Protein AF-A0A2K3L393-F1 (afdb_monomer)

Foldseek 3Di:
DPDDDVVLLVVLVVCLVVVHEAEDAALAPVSVVSNVVSCVVSVHHYDHPCVVVQVVVCVVVVHDRPSDDPPPVVDDDDPVNVVVVVVVVVCVVPCPPPPPVVVVVDPDDDDDDDLLLAAAEAEDLVLLLVVQVVVCVVVPPDPPDPDCSNPSVVSVVVRVVSVVVCVVSVSHHYHYCHPPDPVRVVVVSQQSSVCVVCVDDDRDDDDDD

Organism: Trifolium pratense (NCBI:txid57577)

Mean predicted aligned error: 9.78 Å

pLDDT: mean 82.86, std 13.85, range [47.12, 97.56]

Structure (mmCIF, N/CA/C/O backbone):
data_AF-A0A2K3L393-F1
#
_entry.id   AF-A0A2K3L393-F1
#
loop_
_atom_site.group_PDB
_atom_site.id
_atom_site.type_symbol
_atom_site.label_atom_id
_atom_site.label_alt_id
_atom_site.label_comp_id
_atom_site.label_asym_id
_atom_site.label_entity_id
_atom_site.label_seq_id
_atom_site.pdbx_PDB_ins_code
_atom_site.Cartn_x
_atom_site.Cartn_y
_atom_site.Cartn_z
_atom_site.occupancy
_atom_site.B_iso_or_equiv
_atom_site.auth_seq_id
_atom_site.auth_comp_id
_atom_site.auth_asym_id
_atom_site.auth_atom_id
_atom_site.pdbx_PDB_model_num
ATOM 1 N N . MET A 1 1 ? -9.443 12.401 15.696 1.00 70.94 1 MET A N 1
ATOM 2 C CA . MET A 1 1 ? -9.015 11.121 16.299 1.00 70.94 1 MET A CA 1
ATOM 3 C C . MET A 1 1 ? -10.180 10.624 17.154 1.00 70.94 1 MET A C 1
ATOM 5 O O . MET A 1 1 ? -11.035 11.449 17.451 1.00 70.94 1 MET A O 1
ATOM 9 N N . ILE A 1 2 ? -10.290 9.326 17.441 1.00 82.00 2 ILE A N 1
ATOM 10 C CA . ILE A 1 2 ? -11.303 8.804 18.377 1.00 82.00 2 ILE A CA 1
ATOM 11 C C . ILE A 1 2 ? -10.529 8.213 19.550 1.00 82.00 2 ILE A C 1
ATOM 13 O O . ILE A 1 2 ? -9.955 7.134 19.425 1.00 82.00 2 ILE A O 1
ATOM 17 N N . ASP A 1 3 ? -10.451 8.969 20.633 1.00 81.81 3 ASP A N 1
ATOM 18 C CA . ASP A 1 3 ? -9.674 8.676 21.837 1.00 81.81 3 ASP A CA 1
ATOM 19 C C . ASP A 1 3 ? -10.509 8.776 23.123 1.00 81.81 3 ASP A C 1
ATOM 21 O O . ASP A 1 3 ? -10.017 8.449 24.201 1.00 81.81 3 ASP A O 1
ATOM 25 N N . ASP A 1 4 ? -11.787 9.137 23.009 1.00 87.44 4 ASP A N 1
ATOM 26 C CA . ASP A 1 4 ? -12.740 9.196 24.111 1.00 87.44 4 ASP A CA 1
ATOM 27 C C . ASP A 1 4 ? -14.083 8.522 23.764 1.00 87.44 4 ASP A C 1
ATOM 29 O O . ASP A 1 4 ? -14.433 8.288 22.600 1.00 87.44 4 ASP A O 1
ATOM 33 N N . GLY A 1 5 ? -14.836 8.175 24.811 1.00 90.25 5 GLY A N 1
ATOM 34 C CA . GLY A 1 5 ? -16.102 7.453 24.691 1.00 90.25 5 GLY A CA 1
ATOM 35 C C . GLY A 1 5 ? -17.259 8.298 24.156 1.00 90.25 5 GLY A C 1
ATOM 36 O O . GLY A 1 5 ? -18.124 7.760 23.463 1.00 90.25 5 GLY A O 1
ATOM 37 N N . ASP A 1 6 ? -17.279 9.605 24.418 1.00 92.56 6 ASP A N 1
ATOM 38 C CA . ASP A 1 6 ? -18.373 10.476 23.982 1.00 92.56 6 ASP A CA 1
ATOM 39 C C . ASP A 1 6 ? -18.350 10.617 22.461 1.00 92.56 6 ASP A C 1
ATOM 41 O O . ASP A 1 6 ? -19.363 10.386 21.788 1.00 92.56 6 ASP A O 1
ATOM 45 N N . ARG A 1 7 ? -17.165 10.877 21.898 1.00 93.75 7 ARG A N 1
ATOM 46 C CA . ARG A 1 7 ? -16.982 10.978 20.451 1.00 93.75 7 ARG A CA 1
ATOM 47 C C . ARG A 1 7 ? -17.263 9.661 19.735 1.00 93.75 7 ARG A C 1
ATOM 49 O O . ARG A 1 7 ? -17.863 9.664 18.657 1.00 93.75 7 ARG A O 1
ATOM 56 N N . LEU A 1 8 ? -16.867 8.535 20.330 1.00 95.00 8 LEU A N 1
ATOM 57 C CA . LEU A 1 8 ? -17.209 7.206 19.824 1.00 95.00 8 LEU A CA 1
ATOM 58 C C . LEU A 1 8 ? -18.732 7.035 19.731 1.00 95.00 8 LEU A C 1
ATOM 60 O O . LEU A 1 8 ? -19.249 6.641 18.685 1.00 95.00 8 LEU A O 1
ATOM 64 N N . MET A 1 9 ? -19.462 7.383 20.791 1.00 95.06 9 MET A N 1
ATOM 65 C CA . MET A 1 9 ? -20.918 7.261 20.811 1.00 95.06 9 MET A CA 1
ATOM 66 C C . MET A 1 9 ? -21.602 8.186 19.801 1.00 95.06 9 MET A C 1
ATOM 68 O O . MET A 1 9 ? -22.581 7.773 19.183 1.00 95.06 9 MET A O 1
ATOM 72 N N . GLU A 1 10 ? -21.108 9.408 19.587 1.00 95.44 10 GLU A N 1
ATOM 73 C CA . GLU A 1 10 ? -21.614 10.295 18.529 1.00 95.44 10 GLU A CA 1
ATOM 74 C C . GLU A 1 10 ? -21.509 9.659 17.140 1.00 95.44 10 GLU A C 1
ATOM 76 O O . GLU A 1 10 ? -22.467 9.695 16.365 1.00 95.44 10 GLU A O 1
ATOM 81 N N . ILE A 1 11 ? -20.369 9.032 16.841 1.00 95.94 11 ILE A N 1
ATOM 82 C CA . ILE A 1 11 ? -20.126 8.378 15.552 1.00 95.94 11 ILE A CA 1
ATOM 83 C C . ILE A 1 11 ? -21.038 7.163 15.382 1.00 95.94 11 ILE A C 1
ATOM 85 O O . ILE A 1 11 ? -21.629 6.994 14.317 1.00 95.94 11 ILE A O 1
ATOM 89 N N . ILE A 1 12 ? -21.226 6.357 16.430 1.00 96.31 12 ILE A N 1
ATOM 90 C CA . ILE A 1 12 ? -22.147 5.213 16.382 1.00 96.31 12 ILE A CA 1
ATOM 91 C C . ILE A 1 12 ? -23.590 5.701 16.185 1.00 96.31 12 ILE A C 1
ATOM 93 O O . ILE A 1 12 ? -24.314 5.142 15.364 1.00 96.31 12 ILE A O 1
ATOM 97 N N . LYS A 1 13 ? -24.012 6.784 16.860 1.00 96.00 13 LYS A N 1
ATOM 98 C CA . LYS A 1 13 ? -25.345 7.389 16.649 1.00 96.00 13 LYS A CA 1
ATOM 99 C C . LYS A 1 13 ? -25.525 7.825 15.200 1.00 96.00 13 LYS A C 1
ATOM 101 O O . LYS A 1 13 ? -26.609 7.666 14.646 1.00 96.00 13 LYS A O 1
ATOM 106 N N . GLN A 1 14 ? -24.484 8.397 14.604 1.00 96.56 14 GLN A N 1
ATOM 107 C CA . GLN A 1 14 ? -24.522 8.816 13.212 1.00 96.56 14 GLN A CA 1
ATOM 108 C C . GLN A 1 14 ? -24.602 7.608 12.269 1.00 96.56 14 GLN A C 1
ATOM 110 O O . GLN A 1 14 ? -25.450 7.593 11.385 1.00 96.56 14 GLN A O 1
ATOM 115 N N . ALA A 1 15 ? -23.832 6.548 12.529 1.00 97.00 15 ALA A N 1
ATOM 116 C CA . ALA A 1 15 ? -23.895 5.308 11.758 1.00 97.00 15 ALA A CA 1
ATOM 117 C C . ALA A 1 15 ? -25.289 4.657 11.791 1.00 97.00 15 ALA A C 1
ATOM 119 O O . ALA A 1 15 ? -25.746 4.161 10.765 1.00 97.00 15 ALA A O 1
ATOM 120 N N . VAL A 1 16 ? -26.001 4.718 12.927 1.00 97.19 16 VAL A N 1
ATOM 121 C CA . VAL A 1 16 ? -27.408 4.279 13.015 1.00 97.19 16 VAL A CA 1
ATOM 122 C C . VAL A 1 16 ? -28.297 5.086 12.071 1.00 97.19 16 VAL A C 1
ATOM 124 O O . VAL A 1 16 ? -29.076 4.504 11.322 1.00 97.19 16 VAL A O 1
ATOM 127 N N . LYS A 1 17 ? -28.191 6.421 12.107 1.00 97.38 17 LYS A N 1
ATOM 128 C CA . LYS A 1 17 ? -29.010 7.307 11.263 1.00 97.38 17 LYS A CA 1
ATOM 129 C C . LYS A 1 17 ? -28.775 7.054 9.779 1.00 97.38 17 LYS A C 1
ATOM 131 O O . LYS A 1 17 ? -29.726 7.078 9.005 1.00 97.38 17 LYS A O 1
ATOM 136 N N . ASP A 1 18 ? -27.525 6.797 9.415 1.00 97.44 18 ASP A N 1
ATOM 137 C CA . ASP A 1 18 ? -27.115 6.623 8.025 1.00 97.44 18 ASP A CA 1
ATOM 138 C C . ASP A 1 18 ? -27.273 5.172 7.538 1.00 97.44 18 ASP A C 1
ATOM 140 O O . ASP A 1 18 ? -27.096 4.902 6.352 1.00 97.44 18 ASP A O 1
ATOM 144 N N . GLY A 1 19 ? -27.593 4.225 8.431 1.00 96.25 19 GLY A N 1
ATOM 145 C CA . GLY A 1 19 ? -27.618 2.795 8.109 1.00 96.25 19 GLY A CA 1
ATOM 146 C C . GLY A 1 19 ? -26.244 2.263 7.684 1.00 96.25 19 GLY A C 1
ATOM 147 O O . GLY A 1 19 ? -26.152 1.402 6.809 1.00 96.25 19 GLY A O 1
ATOM 148 N N . ALA A 1 20 ? -25.171 2.810 8.258 1.00 97.19 20 ALA A N 1
ATOM 149 C CA . ALA A 1 20 ? -23.799 2.556 7.837 1.00 97.19 20 ALA A CA 1
ATOM 150 C C . ALA A 1 20 ? -23.149 1.373 8.576 1.00 97.19 20 ALA A C 1
ATOM 152 O O . ALA A 1 20 ? -23.434 1.098 9.741 1.00 97.19 20 ALA A O 1
ATOM 153 N N . LEU A 1 21 ? -22.204 0.714 7.899 1.00 97.38 21 LEU A N 1
ATOM 154 C CA . LEU A 1 21 ? -21.284 -0.260 8.493 1.00 97.38 21 LEU A CA 1
ATOM 155 C C . LEU A 1 21 ? -20.168 0.466 9.256 1.00 97.38 21 LEU A C 1
ATOM 157 O O . LEU A 1 21 ? -19.472 1.305 8.682 1.00 97.38 21 LEU A O 1
ATOM 161 N N . LEU A 1 22 ? -19.934 0.087 10.514 1.00 96.94 22 LEU A N 1
ATOM 162 C CA . LEU A 1 22 ? -18.805 0.588 11.297 1.0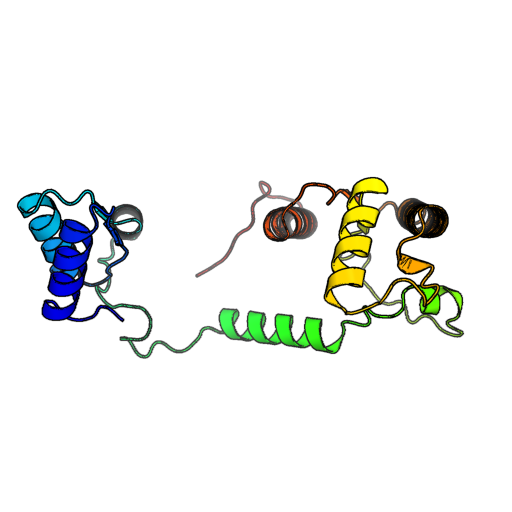0 96.94 22 LEU A CA 1
ATOM 163 C C . LEU A 1 22 ? -17.584 -0.338 11.174 1.00 96.94 22 LEU A C 1
ATOM 165 O O . LEU A 1 22 ? -17.500 -1.377 11.829 1.00 96.94 22 LEU A O 1
ATOM 169 N N . VAL A 1 23 ? -16.598 0.063 10.373 1.00 97.31 23 VAL A N 1
ATOM 170 C CA . VAL A 1 23 ? -15.276 -0.585 10.310 1.00 97.31 23 VAL A CA 1
ATOM 171 C C . VAL A 1 23 ? -14.298 0.223 11.156 1.00 97.31 23 VAL A C 1
ATOM 173 O O . VAL A 1 23 ? -14.113 1.412 10.902 1.00 97.31 23 VAL A O 1
ATOM 176 N N . TYR A 1 24 ? -13.675 -0.393 12.162 1.00 95.19 24 TYR A N 1
ATOM 177 C CA . TYR A 1 24 ? -12.823 0.338 13.103 1.00 95.19 24 TYR A CA 1
ATOM 178 C C . TYR A 1 24 ? -11.558 -0.419 13.515 1.00 95.19 24 TYR A C 1
ATOM 180 O O . TYR A 1 24 ? -11.424 -1.630 13.336 1.00 95.19 24 TYR A O 1
ATOM 188 N N . THR A 1 25 ? -10.623 0.341 14.088 1.00 94.25 25 THR A N 1
ATOM 189 C CA . THR A 1 25 ? -9.418 -0.150 14.762 1.00 94.25 25 THR A CA 1
ATOM 190 C C . THR A 1 25 ? -9.212 0.686 16.022 1.00 94.25 25 THR A C 1
ATOM 192 O O . THR A 1 25 ? -8.962 1.888 15.921 1.00 94.25 25 THR A O 1
ATOM 195 N N . LEU A 1 26 ? -9.328 0.075 17.198 1.00 93.56 26 LEU A N 1
ATOM 196 C CA . LEU A 1 26 ? -9.148 0.743 18.488 1.00 93.56 26 LEU A CA 1
ATOM 197 C C . LEU A 1 26 ? -8.123 -0.044 19.302 1.00 93.56 26 LEU A C 1
ATOM 199 O O . LEU A 1 26 ? -8.288 -1.246 19.495 1.00 93.56 26 LEU A O 1
ATOM 203 N N . ALA A 1 27 ? -7.049 0.629 19.723 1.00 91.50 27 ALA A N 1
ATOM 204 C CA . ALA A 1 27 ? -5.991 0.009 20.519 1.00 91.50 27 ALA A CA 1
ATOM 205 C C . ALA A 1 27 ? -6.428 -0.189 21.976 1.00 91.50 27 ALA A C 1
ATOM 207 O O . ALA A 1 27 ? -6.143 -1.229 22.563 1.00 91.50 27 ALA A O 1
ATOM 208 N N . ASP A 1 28 ? -7.144 0.790 22.533 1.00 92.00 28 ASP A N 1
ATOM 209 C CA . ASP A 1 28 ? -7.683 0.718 23.886 1.00 92.00 28 ASP A CA 1
ATOM 210 C C . ASP A 1 28 ? -8.801 -0.334 23.957 1.00 92.00 28 ASP A C 1
ATOM 212 O O . ASP A 1 28 ? -9.794 -0.285 23.219 1.00 92.00 28 ASP A O 1
ATOM 216 N N . SER A 1 29 ? -8.629 -1.307 24.851 1.00 91.12 29 SER A N 1
ATOM 217 C CA . SER A 1 29 ? -9.542 -2.443 24.987 1.00 91.12 29 SER A CA 1
ATOM 218 C C . SER A 1 29 ? -10.910 -2.040 25.543 1.00 91.12 29 SER A C 1
ATOM 220 O O . SER A 1 29 ? -11.922 -2.642 25.173 1.00 91.12 29 SER A O 1
ATOM 222 N N . SER A 1 30 ? -10.973 -0.997 26.376 1.00 92.44 30 SER A N 1
ATOM 223 C CA . SER A 1 30 ? -12.218 -0.470 26.938 1.00 92.44 30 SER A CA 1
ATOM 224 C C . SER A 1 30 ? -13.059 0.219 25.864 1.00 92.44 30 SER A C 1
ATOM 226 O O . SER A 1 30 ? -14.248 -0.084 25.715 1.00 92.44 30 SER A O 1
ATOM 228 N N . LEU A 1 31 ? -12.445 1.079 25.045 1.00 93.75 31 LEU A N 1
ATOM 229 C CA . LEU A 1 31 ? -13.097 1.720 23.901 1.00 93.75 31 LEU A CA 1
ATOM 230 C C . LEU A 1 31 ? -13.546 0.687 22.867 1.00 93.75 31 LEU A C 1
ATOM 232 O O . LEU A 1 31 ? -14.678 0.756 22.392 1.00 93.75 31 LEU A O 1
ATOM 236 N N . SER A 1 32 ? -12.702 -0.302 22.560 1.00 94.38 32 SER A N 1
ATOM 237 C CA . SER A 1 32 ? -13.051 -1.391 21.640 1.00 94.38 32 SER A CA 1
ATOM 238 C C . SER A 1 32 ? -14.273 -2.185 22.125 1.00 94.38 32 SER A C 1
ATOM 240 O O . SER A 1 32 ? -15.229 -2.373 21.369 1.00 94.38 32 SER A O 1
ATOM 242 N N . SER A 1 33 ? -14.300 -2.567 23.410 1.00 94.12 33 SER A N 1
ATOM 243 C CA . SER A 1 33 ? -15.441 -3.266 24.020 1.00 94.12 33 SER A CA 1
ATOM 244 C C . SER A 1 33 ? -16.703 -2.399 24.059 1.00 94.12 33 SER A C 1
ATOM 246 O O . SER A 1 33 ? -17.815 -2.894 23.868 1.00 94.12 33 SER A O 1
ATOM 248 N N . THR A 1 34 ? -16.546 -1.095 24.287 1.00 95.19 34 THR A N 1
ATOM 249 C CA . THR A 1 34 ? -17.654 -0.133 24.268 1.00 95.19 34 THR A CA 1
ATOM 250 C C . THR A 1 34 ? -18.256 -0.024 22.871 1.00 95.19 34 THR A C 1
ATOM 252 O O . THR A 1 34 ? -19.476 -0.114 22.734 1.00 95.19 34 THR A O 1
ATOM 255 N N . ALA A 1 35 ? -17.418 0.091 21.836 1.00 96.12 35 ALA A N 1
ATOM 256 C CA . ALA A 1 35 ? -17.852 0.146 20.443 1.00 96.12 35 ALA A CA 1
ATOM 257 C C . ALA A 1 35 ? -18.658 -1.100 20.060 1.00 96.12 35 ALA A C 1
ATOM 259 O O . ALA A 1 35 ? -19.767 -0.979 19.540 1.00 96.12 35 ALA A O 1
ATOM 260 N N . GLU A 1 36 ? -18.141 -2.287 20.384 1.00 95.69 36 GLU A N 1
ATOM 261 C CA . GLU A 1 36 ? -18.794 -3.562 20.083 1.00 95.69 36 GLU A CA 1
ATOM 262 C C . GLU A 1 36 ? -20.167 -3.673 20.764 1.00 95.69 36 GLU A C 1
ATOM 264 O O . GLU A 1 36 ? -21.177 -3.970 20.118 1.00 95.69 36 GLU A O 1
ATOM 269 N N . LYS A 1 37 ? -20.233 -3.374 22.069 1.00 96.44 37 LYS A N 1
ATOM 270 C CA . LYS A 1 37 ? -21.485 -3.425 22.838 1.00 96.44 37 LYS A CA 1
ATOM 271 C C . LYS A 1 37 ? -22.513 -2.426 22.317 1.00 96.44 37 LYS A C 1
ATOM 273 O O . LYS A 1 37 ? -23.679 -2.787 22.163 1.00 96.44 37 LYS A O 1
ATOM 278 N N . ALA A 1 38 ? -22.097 -1.191 22.042 1.00 96.12 38 ALA A N 1
ATOM 279 C CA . ALA A 1 38 ? -22.982 -0.145 21.544 1.00 96.12 38 ALA A CA 1
ATOM 280 C C . ALA A 1 38 ? -23.519 -0.472 20.142 1.00 96.12 38 ALA A C 1
ATOM 282 O O . ALA A 1 38 ? -24.722 -0.360 19.912 1.00 96.12 38 ALA A O 1
ATOM 283 N N . CYS A 1 39 ? -22.663 -0.953 19.234 1.00 97.00 39 CYS A N 1
ATOM 284 C CA . CYS A 1 39 ? -23.087 -1.357 17.893 1.00 97.00 39 CYS A CA 1
ATOM 285 C C . CYS A 1 39 ? -24.087 -2.512 17.946 1.00 97.00 39 CYS A C 1
ATOM 287 O O . CYS A 1 39 ? -25.143 -2.440 17.318 1.00 97.00 39 CYS A O 1
ATOM 289 N N . LYS A 1 40 ? -23.820 -3.529 18.777 1.00 96.31 40 LYS A N 1
ATOM 290 C CA . LYS A 1 40 ? -24.746 -4.647 18.994 1.00 96.31 40 LYS A CA 1
ATOM 291 C C . LYS A 1 40 ? -26.089 -4.185 19.558 1.00 96.31 40 LYS A C 1
ATOM 293 O O . LYS A 1 40 ? -27.131 -4.653 19.108 1.00 96.31 40 LYS A O 1
ATOM 298 N N . LEU A 1 41 ? -26.072 -3.273 20.531 1.00 96.50 41 LEU A N 1
ATOM 299 C CA . LEU A 1 41 ? -27.284 -2.746 21.159 1.00 96.50 41 LEU A CA 1
ATOM 300 C C . LEU A 1 41 ? -28.151 -1.962 20.167 1.00 96.50 41 LEU A C 1
ATOM 302 O O . LEU A 1 41 ? -29.374 -2.031 20.240 1.00 96.50 41 LEU A O 1
ATOM 306 N N . TRP A 1 42 ? -27.532 -1.205 19.262 1.00 95.94 42 TRP A N 1
ATOM 307 C CA . TRP A 1 42 ? -28.242 -0.328 18.324 1.00 95.94 42 TRP A CA 1
ATOM 308 C C . TRP A 1 42 ? -28.423 -0.924 16.929 1.00 95.94 42 TRP A C 1
ATOM 310 O O . TRP A 1 42 ? -28.879 -0.230 16.023 1.00 95.94 42 TRP A O 1
ATOM 320 N N . GLY A 1 43 ? -28.089 -2.203 16.749 1.00 95.56 43 GLY A N 1
ATOM 321 C CA . GLY A 1 43 ? -28.253 -2.899 15.475 1.00 95.56 43 GLY A CA 1
ATOM 322 C C . GLY A 1 43 ? -27.338 -2.383 14.362 1.00 95.56 43 GLY A C 1
ATOM 323 O O . GLY A 1 43 ? -27.661 -2.545 13.189 1.00 95.56 43 GLY A O 1
ATOM 324 N N . VAL A 1 44 ? -26.206 -1.765 14.711 1.00 97.50 44 VAL A N 1
ATOM 325 C CA . VAL A 1 44 ? -25.189 -1.338 13.743 1.00 97.50 44 VAL A CA 1
ATOM 326 C C . VAL A 1 44 ? -24.305 -2.533 13.419 1.00 97.50 44 VAL A C 1
ATOM 328 O O . VAL A 1 44 ? -23.708 -3.133 14.315 1.00 97.50 44 VAL A O 1
ATOM 331 N N . LEU A 1 45 ? -24.185 -2.873 12.136 1.00 97.19 45 LEU A N 1
ATOM 332 C CA . LEU A 1 45 ? -23.196 -3.853 11.703 1.00 97.19 45 LEU A CA 1
ATOM 333 C C . LEU A 1 45 ? -21.800 -3.261 11.923 1.00 97.19 45 LEU A C 1
ATOM 335 O O . LEU A 1 45 ? -21.522 -2.152 11.464 1.00 97.19 45 LEU A O 1
ATOM 339 N N . SER A 1 46 ? -20.925 -3.981 12.625 1.00 97.00 46 SER A N 1
ATOM 340 C CA . SER A 1 46 ? -19.598 -3.475 12.984 1.00 97.00 46 SER A CA 1
ATOM 341 C C . SER A 1 46 ? -18.515 -4.548 12.941 1.00 97.00 46 SER A C 1
ATOM 343 O O . SER A 1 46 ? -18.791 -5.706 13.247 1.00 97.00 46 SER A O 1
ATOM 345 N N . THR A 1 47 ? -17.276 -4.156 12.629 1.00 96.69 47 THR A N 1
ATOM 346 C CA . THR A 1 47 ? -16.107 -5.050 12.659 1.00 96.69 47 THR A CA 1
ATOM 347 C C . THR A 1 47 ? -14.840 -4.337 13.141 1.00 96.69 47 THR A C 1
ATOM 349 O O . THR A 1 47 ? -14.493 -3.262 12.642 1.00 96.69 47 THR A O 1
ATOM 352 N N . ASN A 1 48 ? -14.120 -4.964 14.080 1.00 95.06 48 ASN A N 1
ATOM 353 C CA . ASN A 1 48 ? -12.770 -4.563 14.478 1.00 95.06 48 ASN A CA 1
ATOM 354 C C . ASN A 1 48 ? -11.743 -5.295 13.605 1.00 95.06 48 ASN A C 1
ATOM 356 O O . ASN A 1 48 ? -11.532 -6.494 13.765 1.00 95.06 48 ASN A O 1
ATOM 360 N N . VAL A 1 49 ? -11.097 -4.579 12.684 1.00 96.38 49 VAL A N 1
ATOM 361 C CA . VAL A 1 49 ? -10.244 -5.202 11.655 1.00 96.38 49 VAL A CA 1
ATOM 362 C C . VAL A 1 49 ? -8.935 -5.741 12.229 1.00 96.38 49 VAL A C 1
ATOM 364 O O . VAL A 1 49 ? -8.451 -6.779 11.787 1.00 96.38 49 VAL A O 1
ATOM 367 N N . LEU A 1 50 ? -8.347 -5.043 13.204 1.00 94.69 50 LEU A N 1
ATOM 368 C CA . LEU A 1 50 ? -7.030 -5.401 13.742 1.00 94.69 50 LEU A CA 1
ATOM 369 C C . LEU A 1 50 ? -7.093 -6.192 15.050 1.00 94.69 50 LEU A C 1
ATOM 371 O O . LEU A 1 50 ? -6.075 -6.765 15.428 1.00 94.69 50 LEU A O 1
ATOM 375 N N . GLY A 1 51 ? -8.247 -6.242 15.726 1.00 92.81 51 GLY A N 1
ATOM 376 C CA . GLY A 1 51 ? -8.415 -6.943 17.006 1.00 92.81 51 GLY A CA 1
ATOM 377 C C . GLY A 1 51 ? -7.934 -8.399 16.969 1.00 92.81 51 GLY A C 1
ATOM 378 O O . GLY A 1 51 ? -6.975 -8.708 17.674 1.00 92.81 51 GLY A O 1
ATOM 379 N N . PRO A 1 52 ? -8.492 -9.254 16.088 1.00 94.12 52 PRO A N 1
ATOM 380 C CA . PRO A 1 52 ? -8.103 -10.664 16.008 1.00 94.12 52 PRO A CA 1
ATOM 381 C C . PRO A 1 52 ? -6.606 -10.863 15.723 1.00 94.12 52 PRO A C 1
ATOM 383 O O . PRO A 1 52 ? -5.931 -11.613 16.415 1.00 94.12 52 PRO A O 1
ATOM 386 N N . ILE A 1 53 ? -6.049 -10.106 14.769 1.00 95.69 53 ILE A N 1
ATOM 387 C CA . ILE A 1 53 ? -4.618 -10.179 14.422 1.00 95.69 53 ILE A CA 1
ATOM 388 C C . ILE A 1 53 ? -3.740 -9.753 15.609 1.00 95.69 53 ILE A C 1
ATOM 390 O O . ILE A 1 53 ? -2.676 -10.324 15.842 1.00 95.69 53 ILE A O 1
ATOM 394 N N . THR A 1 54 ? -4.171 -8.742 16.366 1.00 94.25 54 THR A N 1
ATOM 395 C CA . THR A 1 54 ? -3.444 -8.270 17.552 1.00 94.25 54 THR A CA 1
ATOM 396 C C . THR A 1 54 ? -3.435 -9.330 18.653 1.00 94.25 54 THR A C 1
ATOM 398 O O . THR A 1 54 ? -2.399 -9.534 19.284 1.00 94.25 54 THR A O 1
ATOM 401 N N . GLU A 1 55 ? -4.554 -10.024 18.866 1.00 93.56 55 GLU A N 1
ATOM 402 C CA . GLU A 1 55 ? -4.671 -11.122 19.833 1.00 93.56 55 GLU A CA 1
ATOM 403 C C . GLU A 1 55 ? -3.820 -12.334 19.433 1.00 93.56 55 GLU A C 1
ATOM 405 O O . GLU A 1 55 ? -3.086 -12.864 20.269 1.00 93.56 55 GLU A O 1
ATOM 410 N N . ASP A 1 56 ? -3.831 -12.712 18.152 1.00 96.94 56 ASP A N 1
ATOM 411 C CA . ASP A 1 56 ? -3.010 -13.807 17.627 1.00 96.94 56 ASP A CA 1
ATOM 412 C C . ASP A 1 56 ? -1.508 -13.526 17.807 1.00 96.94 56 ASP A C 1
ATOM 414 O O . ASP A 1 56 ? -0.754 -14.390 18.263 1.00 96.94 56 ASP A O 1
ATOM 418 N N . ILE A 1 57 ? -1.058 -12.296 17.516 1.00 96.44 57 ILE A N 1
ATOM 419 C CA . ILE A 1 57 ? 0.335 -11.873 17.739 1.00 96.44 57 ILE A CA 1
ATOM 420 C C . ILE A 1 57 ? 0.678 -11.888 19.234 1.00 96.44 57 ILE A C 1
ATOM 422 O O . ILE A 1 57 ? 1.739 -12.388 19.611 1.00 96.44 57 ILE A O 1
ATOM 426 N N . ALA A 1 58 ? -0.201 -11.361 20.090 1.00 95.81 58 ALA A N 1
ATOM 427 C CA . ALA A 1 58 ? 0.005 -11.338 21.537 1.00 95.81 58 ALA A CA 1
ATOM 428 C C . ALA A 1 58 ? 0.138 -12.752 22.118 1.00 95.81 58 ALA A C 1
ATOM 430 O O . ALA A 1 58 ? 1.043 -13.018 22.912 1.00 95.81 58 ALA A O 1
ATOM 431 N N . SER A 1 59 ? -0.721 -13.672 21.672 1.00 96.81 59 SER A N 1
ATOM 432 C CA . SER A 1 59 ? -0.669 -15.084 22.048 1.00 96.81 59 SER A CA 1
ATOM 433 C C . SER A 1 59 ? 0.631 -15.742 21.586 1.00 96.81 59 SER A C 1
ATOM 435 O O . SER A 1 59 ? 1.295 -16.407 22.380 1.00 96.81 59 SER A O 1
ATOM 437 N N . HIS A 1 60 ? 1.043 -15.500 20.338 1.00 97.56 60 HIS A N 1
ATOM 438 C CA . HIS A 1 60 ? 2.275 -16.058 19.783 1.00 97.56 60 HIS A CA 1
ATOM 439 C C . HIS A 1 60 ? 3.538 -15.560 20.502 1.00 97.56 60 HIS A C 1
ATOM 441 O O . HIS A 1 60 ? 4.467 -16.334 20.725 1.00 97.56 60 HIS A O 1
ATOM 447 N N . LEU A 1 61 ? 3.581 -14.276 20.870 1.00 97.06 61 LEU A N 1
ATOM 448 C CA . LEU A 1 61 ? 4.726 -13.665 21.552 1.00 97.06 61 LEU A CA 1
ATOM 449 C C . LEU A 1 61 ? 4.702 -13.855 23.077 1.00 97.06 61 LEU A C 1
ATOM 451 O O . LEU A 1 61 ? 5.720 -13.628 23.727 1.00 97.06 61 LEU A O 1
ATOM 455 N N . GLY A 1 62 ? 3.561 -14.242 23.655 1.00 96.50 62 GLY A N 1
ATOM 456 C CA . GLY A 1 62 ? 3.378 -14.347 25.104 1.00 96.50 62 GLY A CA 1
ATOM 457 C C . GLY A 1 62 ? 3.370 -12.994 25.825 1.00 96.50 62 GLY A C 1
ATOM 458 O O . GLY A 1 62 ? 3.725 -12.926 27.001 1.00 96.50 62 GLY A O 1
ATOM 459 N N . VAL A 1 63 ? 3.002 -11.910 25.132 1.00 95.69 63 VAL A N 1
ATOM 460 C CA . VAL A 1 63 ? 3.011 -10.537 25.665 1.00 95.69 63 VAL A CA 1
ATOM 461 C C . VAL A 1 63 ? 1.676 -9.858 25.381 1.00 95.69 63 VAL A C 1
ATOM 463 O O . VAL A 1 63 ? 1.187 -9.889 24.255 1.00 95.69 63 VAL A O 1
ATOM 466 N N . SER A 1 64 ? 1.098 -9.208 26.394 1.00 93.94 64 SER A N 1
ATOM 467 C CA . SER A 1 64 ? -0.162 -8.471 26.253 1.00 93.94 64 SER A CA 1
ATOM 468 C C . SER A 1 64 ? -0.012 -7.220 25.372 1.00 93.94 64 SER A C 1
ATOM 470 O O . SER A 1 64 ? 1.004 -6.524 25.475 1.00 93.94 64 SER A O 1
ATOM 472 N N . PRO A 1 65 ? -1.027 -6.866 24.558 1.00 93.25 65 PRO A N 1
ATOM 473 C CA . PRO A 1 65 ? -1.041 -5.605 23.823 1.00 93.25 65 PRO A CA 1
ATOM 474 C C . PRO A 1 65 ? -0.948 -4.404 24.769 1.00 93.25 65 PRO A C 1
ATOM 476 O O . PRO A 1 65 ? -1.524 -4.413 25.856 1.00 93.25 65 PRO A O 1
ATOM 479 N N . SER A 1 66 ? -0.271 -3.340 24.337 1.00 90.75 66 SER A N 1
ATOM 480 C CA . SER A 1 66 ? -0.076 -2.139 25.161 1.00 90.75 66 SER A CA 1
ATOM 481 C C . SER A 1 66 ? -1.365 -1.364 25.444 1.00 90.75 66 SER A C 1
ATOM 483 O O . SER A 1 66 ? -1.395 -0.564 26.373 1.00 90.75 66 SER A O 1
ATOM 485 N N . GLY A 1 67 ? -2.402 -1.541 24.621 1.00 90.38 67 GLY A N 1
ATOM 486 C CA . GLY A 1 67 ? -3.637 -0.757 24.691 1.00 90.38 67 GLY A CA 1
ATOM 487 C C . GLY A 1 67 ? -3.496 0.687 24.192 1.00 90.38 67 GLY A C 1
ATOM 488 O O . GLY A 1 67 ? -4.464 1.439 24.200 1.00 90.38 67 GLY A O 1
ATOM 489 N N . LEU A 1 68 ? -2.303 1.095 23.749 1.00 87.94 68 LEU A N 1
ATOM 490 C CA . LEU A 1 68 ? -2.008 2.485 23.404 1.00 87.94 68 LEU A CA 1
ATOM 491 C C . LEU A 1 68 ? -2.091 2.716 21.889 1.00 87.94 68 LEU A C 1
ATOM 493 O O . LEU A 1 68 ? -1.492 1.956 21.120 1.00 87.94 68 LEU A O 1
ATOM 497 N N . PRO A 1 69 ? -2.778 3.778 21.427 1.00 83.44 69 PRO A N 1
ATOM 498 C CA . PRO A 1 69 ? -2.772 4.136 20.019 1.00 83.44 69 PRO A CA 1
ATOM 499 C C . PRO A 1 69 ? -1.395 4.658 19.591 1.00 83.44 69 PRO A C 1
ATOM 501 O O . PRO A 1 69 ? -0.584 5.133 20.394 1.00 83.44 69 PRO A O 1
ATOM 504 N N . ARG A 1 70 ? -1.131 4.604 18.282 1.00 74.56 70 ARG A N 1
ATOM 505 C CA . ARG A 1 70 ? 0.107 5.134 17.698 1.00 74.56 70 ARG A CA 1
ATOM 506 C C . ARG A 1 70 ? 0.261 6.614 18.067 1.00 74.56 70 ARG A C 1
ATOM 508 O O . ARG A 1 70 ? -0.613 7.415 17.760 1.00 74.56 70 ARG A O 1
ATOM 515 N N . GLY A 1 71 ? 1.392 6.964 18.676 1.00 69.75 71 GLY A N 1
ATOM 516 C CA . GLY A 1 71 ? 1.718 8.338 19.074 1.00 69.75 71 GLY A CA 1
ATOM 517 C C . GLY A 1 71 ? 1.427 8.672 20.539 1.00 69.75 71 GLY A C 1
ATOM 518 O O . GLY A 1 71 ? 2.045 9.596 21.054 1.00 69.75 71 GLY A O 1
ATOM 519 N N . ALA A 1 72 ? 0.599 7.893 21.248 1.00 69.19 72 ALA A N 1
ATOM 520 C CA . ALA A 1 72 ? 0.347 8.117 22.680 1.00 69.19 72 ALA A CA 1
ATOM 521 C C . ALA A 1 72 ? 1.577 7.824 23.556 1.00 69.19 72 ALA A C 1
ATOM 523 O O . ALA A 1 72 ? 1.749 8.401 24.623 1.00 69.19 72 ALA A O 1
ATOM 524 N N . SER A 1 73 ? 2.448 6.928 23.096 1.00 62.03 73 SER A N 1
ATOM 525 C CA . SER A 1 73 ? 3.572 6.413 23.881 1.00 62.03 73 SER A CA 1
ATOM 526 C C . SER A 1 73 ? 4.860 7.236 23.758 1.00 62.03 73 SER A C 1
ATOM 528 O O . SER A 1 73 ? 5.868 6.847 24.338 1.00 62.03 73 SER A O 1
ATOM 530 N N . GLY A 1 74 ? 4.883 8.304 22.946 1.00 66.50 74 GLY A N 1
ATOM 531 C CA . GLY A 1 74 ? 6.109 9.075 22.683 1.00 66.50 74 GLY A CA 1
ATOM 532 C C . GLY A 1 74 ? 7.262 8.246 22.095 1.00 66.50 74 GLY A C 1
ATOM 533 O O . GLY A 1 74 ? 8.413 8.670 22.157 1.00 66.50 74 GLY A O 1
ATOM 534 N N . VAL A 1 75 ? 6.967 7.055 21.555 1.00 69.38 75 VAL A N 1
ATOM 535 C CA . VAL A 1 75 ? 7.972 6.142 20.999 1.00 69.38 75 VAL A CA 1
ATOM 536 C C . VAL A 1 75 ? 8.687 6.858 19.852 1.00 69.38 75 VAL A C 1
ATOM 538 O O . VAL A 1 75 ? 8.010 7.286 18.909 1.00 69.38 75 VAL A O 1
ATOM 541 N N . PRO A 1 76 ? 10.025 6.998 19.915 1.00 76.38 76 PRO A N 1
ATOM 542 C CA . PRO A 1 76 ? 10.792 7.614 18.847 1.00 76.38 76 PRO A CA 1
ATOM 543 C C . PRO A 1 76 ? 10.536 6.916 17.513 1.00 76.38 76 PRO A C 1
ATOM 545 O O . PRO A 1 76 ? 10.338 5.700 17.449 1.00 76.38 76 PRO A O 1
ATOM 548 N N . LEU A 1 77 ? 10.561 7.692 16.432 1.00 85.00 77 LEU A N 1
ATOM 549 C CA . LEU A 1 77 ? 10.552 7.127 15.088 1.00 85.00 77 LEU A CA 1
ATOM 550 C C . LEU A 1 77 ? 11.774 6.216 14.924 1.00 85.00 77 LEU A C 1
ATOM 552 O O . LEU A 1 77 ? 12.870 6.554 15.367 1.00 85.00 77 LEU A O 1
ATOM 556 N N . SER A 1 78 ? 11.574 5.050 14.316 1.00 86.69 78 SER A N 1
ATOM 557 C CA . SER A 1 78 ? 12.647 4.074 14.139 1.00 86.69 78 SER A CA 1
ATOM 558 C C . SER A 1 78 ? 13.622 4.495 13.040 1.00 86.69 78 SER A C 1
ATOM 560 O O . SER A 1 78 ? 13.252 5.197 12.099 1.00 86.69 78 SER A O 1
ATOM 562 N N . ASP A 1 79 ? 14.843 3.967 13.080 1.00 87.94 79 ASP A N 1
ATOM 563 C CA . ASP A 1 79 ? 15.812 4.130 11.988 1.00 87.94 79 ASP A CA 1
ATOM 564 C C . ASP A 1 79 ? 15.245 3.669 10.636 1.00 87.94 79 ASP A C 1
ATOM 566 O O . ASP A 1 79 ? 15.541 4.250 9.596 1.00 87.94 79 ASP A O 1
ATOM 570 N N . ASP A 1 80 ? 14.392 2.637 10.629 1.00 83.75 80 ASP A N 1
ATOM 571 C CA . ASP A 1 80 ? 13.714 2.173 9.412 1.00 83.75 80 ASP A CA 1
ATOM 572 C C . ASP A 1 80 ? 12.763 3.230 8.838 1.00 83.75 80 ASP A C 1
ATOM 574 O O . ASP A 1 80 ? 12.659 3.352 7.620 1.00 83.75 80 ASP A O 1
ATOM 578 N N . TYR A 1 81 ? 12.096 4.017 9.689 1.00 85.62 81 TYR A N 1
ATOM 579 C CA . TYR A 1 81 ? 11.307 5.155 9.231 1.00 85.62 81 TYR A CA 1
ATOM 580 C C . TYR A 1 81 ? 12.204 6.194 8.553 1.00 85.62 81 TYR A C 1
ATOM 582 O O . TYR A 1 81 ? 11.924 6.586 7.422 1.00 85.62 81 TYR A O 1
ATOM 590 N N . PHE A 1 82 ? 13.312 6.585 9.190 1.00 88.50 82 PHE A N 1
ATOM 591 C CA . PHE A 1 82 ? 14.232 7.572 8.619 1.00 88.50 82 PHE A CA 1
ATOM 592 C C . PHE A 1 82 ? 14.857 7.100 7.304 1.00 88.50 82 PHE A C 1
ATOM 594 O O . PHE A 1 82 ? 14.855 7.854 6.335 1.00 88.50 82 PHE A O 1
ATOM 601 N N . ARG A 1 83 ? 15.247 5.824 7.199 1.00 81.75 83 ARG A N 1
ATOM 602 C CA . ARG A 1 83 ? 15.716 5.234 5.932 1.00 81.75 83 ARG A CA 1
ATOM 603 C C . ARG A 1 83 ? 14.684 5.336 4.807 1.00 81.75 83 ARG A C 1
ATOM 605 O O . ARG A 1 83 ? 15.058 5.522 3.653 1.00 81.75 83 ARG A O 1
ATOM 612 N N . ARG A 1 84 ? 13.385 5.213 5.109 1.00 86.19 84 ARG A N 1
ATOM 613 C CA . ARG A 1 84 ? 12.322 5.401 4.102 1.00 86.19 84 ARG A CA 1
ATOM 614 C C . ARG A 1 84 ? 12.236 6.855 3.652 1.00 86.19 84 ARG A C 1
ATOM 616 O O . ARG A 1 84 ? 12.061 7.091 2.463 1.00 86.19 84 ARG A O 1
ATOM 623 N N . ILE A 1 85 ? 12.368 7.806 4.576 1.00 84.50 85 ILE A N 1
ATOM 624 C CA . ILE A 1 85 ? 12.383 9.238 4.246 1.00 84.50 85 ILE A CA 1
ATOM 625 C C . ILE A 1 85 ? 13.579 9.563 3.351 1.00 84.50 85 ILE A C 1
ATOM 627 O O . ILE A 1 85 ? 13.394 10.149 2.289 1.00 84.50 85 ILE A O 1
ATOM 631 N N . GLU A 1 86 ? 14.773 9.096 3.713 1.00 79.69 86 GLU A N 1
ATOM 632 C CA . GLU A 1 86 ? 15.979 9.253 2.896 1.00 79.69 86 GLU A CA 1
ATOM 633 C C . GLU A 1 86 ? 15.803 8.659 1.492 1.00 79.69 86 GLU A C 1
ATOM 635 O O . GLU A 1 86 ? 16.164 9.293 0.503 1.00 79.69 86 GLU A O 1
ATOM 640 N N . ALA A 1 87 ? 15.198 7.471 1.381 1.00 78.06 87 ALA A N 1
ATOM 641 C CA . ALA A 1 87 ? 14.927 6.838 0.092 1.00 78.06 87 ALA A CA 1
ATOM 642 C C . ALA A 1 87 ? 13.928 7.638 -0.768 1.00 78.06 87 ALA A C 1
ATOM 644 O O . ALA A 1 87 ? 14.128 7.776 -1.978 1.00 78.06 87 ALA A O 1
ATOM 645 N N . ILE A 1 88 ? 12.871 8.187 -0.160 1.00 78.38 88 ILE A N 1
ATOM 646 C CA . ILE A 1 88 ? 11.902 9.055 -0.846 1.00 78.38 88 ILE A CA 1
ATOM 647 C C . ILE A 1 88 ? 12.598 10.326 -1.335 1.00 78.38 88 ILE A C 1
ATOM 649 O O . ILE A 1 88 ? 12.482 10.673 -2.509 1.00 78.38 88 ILE A O 1
ATOM 653 N N . GLU A 1 89 ? 13.356 10.996 -0.467 1.00 78.75 89 GLU A N 1
ATOM 654 C CA . GLU A 1 89 ? 14.084 12.209 -0.831 1.00 78.75 89 GLU A CA 1
ATOM 655 C C . GLU A 1 89 ? 15.094 11.965 -1.946 1.00 78.75 89 GLU A C 1
ATOM 657 O O . GLU A 1 89 ? 15.189 12.768 -2.873 1.00 78.75 89 GLU A O 1
ATOM 662 N N . PHE A 1 90 ? 15.843 10.864 -1.864 1.00 74.56 90 PHE A N 1
ATOM 663 C CA . PHE A 1 90 ? 16.777 10.464 -2.906 1.00 74.56 90 PHE A CA 1
ATOM 664 C C . PHE A 1 90 ? 16.055 10.294 -4.246 1.00 74.56 90 PHE A C 1
ATOM 666 O O . PHE A 1 90 ? 16.508 10.833 -5.250 1.00 74.56 90 PHE A O 1
ATOM 673 N N . THR A 1 91 ? 14.906 9.614 -4.251 1.00 75.19 91 THR A N 1
ATOM 674 C CA . THR A 1 91 ? 14.123 9.372 -5.472 1.00 75.19 91 THR A CA 1
ATOM 675 C C . THR A 1 91 ? 13.594 10.677 -6.069 1.00 75.19 91 THR A C 1
ATOM 677 O O . THR A 1 91 ? 13.745 10.898 -7.262 1.00 75.19 91 THR A O 1
ATOM 680 N N . ILE A 1 92 ? 13.043 11.579 -5.249 1.00 77.38 92 ILE A N 1
ATOM 681 C CA . ILE A 1 92 ? 12.519 12.875 -5.716 1.00 77.38 92 ILE A CA 1
ATOM 682 C C . ILE A 1 92 ? 13.639 13.760 -6.280 1.00 77.38 92 ILE A C 1
ATOM 684 O O . ILE A 1 92 ? 13.457 14.406 -7.306 1.00 77.38 92 ILE A O 1
ATOM 688 N N . LYS A 1 93 ? 14.804 13.801 -5.619 1.00 73.31 93 LYS A N 1
ATOM 689 C CA . LYS A 1 93 ? 15.947 14.629 -6.043 1.00 73.31 93 LYS A CA 1
ATOM 690 C C . LYS A 1 93 ? 16.582 14.152 -7.354 1.00 73.31 93 LYS A C 1
ATOM 692 O O . LYS A 1 93 ? 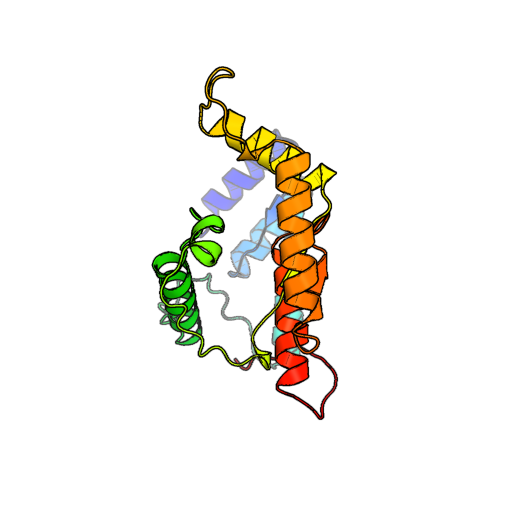17.269 14.942 -7.992 1.00 73.31 93 LYS A O 1
ATOM 697 N N . GLN A 1 94 ? 16.400 12.881 -7.711 1.00 71.38 94 GLN A N 1
ATOM 698 C CA . GLN A 1 94 ? 17.029 12.236 -8.868 1.00 71.38 94 GLN A CA 1
ATOM 699 C C . GLN A 1 94 ? 16.035 11.900 -9.991 1.00 71.38 94 GLN A C 1
ATOM 701 O O . GLN A 1 94 ? 16.433 11.282 -10.974 1.00 71.38 94 GLN A O 1
ATOM 706 N N . ASP A 1 95 ? 14.760 12.282 -9.862 1.00 71.56 95 ASP A N 1
ATOM 707 C CA . ASP A 1 95 ? 13.766 12.094 -10.920 1.00 71.56 95 ASP A CA 1
ATOM 708 C C . ASP A 1 95 ? 14.030 13.084 -12.065 1.00 71.56 95 ASP A C 1
ATOM 710 O O . ASP A 1 95 ? 13.660 14.258 -12.014 1.00 71.56 95 ASP A O 1
ATOM 714 N N . ASP A 1 96 ? 14.703 12.608 -13.111 1.00 64.38 96 ASP A N 1
ATOM 715 C CA . ASP A 1 96 ? 14.973 13.339 -14.350 1.00 64.38 96 ASP A CA 1
ATOM 716 C C . ASP A 1 96 ? 13.830 13.201 -15.375 1.00 64.38 96 ASP A C 1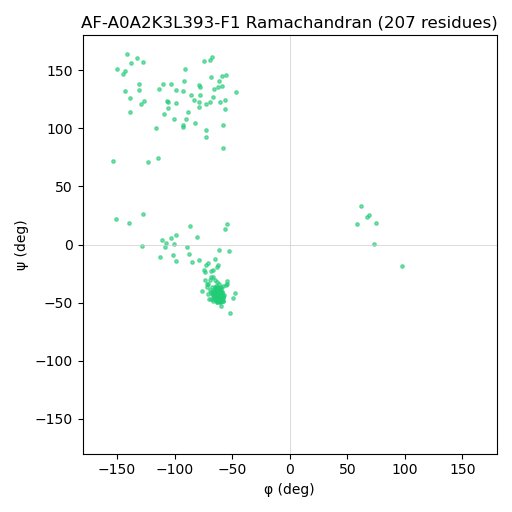
ATOM 718 O O . ASP A 1 96 ? 14.011 13.527 -16.555 1.00 64.38 96 ASP A O 1
ATOM 722 N N . GLY A 1 97 ? 12.651 12.748 -14.914 1.00 59.34 97 GLY A N 1
ATOM 723 C CA . GLY A 1 97 ? 11.496 12.230 -15.658 1.00 59.34 97 GLY A CA 1
ATOM 724 C C . GLY A 1 97 ? 10.861 13.115 -16.740 1.00 59.34 97 GLY A C 1
ATOM 725 O O . GLY A 1 97 ? 9.775 12.808 -17.232 1.00 59.34 97 GLY A O 1
ATOM 726 N N . ALA A 1 98 ? 11.514 14.193 -17.164 1.00 50.88 98 ALA A N 1
ATOM 727 C CA . ALA A 1 98 ? 11.065 15.080 -18.224 1.00 50.88 98 ALA A CA 1
ATOM 728 C C . ALA A 1 98 ? 11.758 14.873 -19.585 1.00 50.88 98 ALA A C 1
ATOM 730 O O . ALA A 1 98 ? 11.319 15.500 -20.553 1.00 50.88 98 ALA A O 1
ATOM 731 N N . SER A 1 99 ? 12.827 14.070 -19.739 1.00 55.59 99 SER A N 1
ATOM 732 C CA . SER A 1 99 ? 13.499 13.976 -21.058 1.00 55.59 99 SER A CA 1
ATOM 733 C C . SER A 1 99 ? 14.259 12.673 -21.382 1.00 55.59 99 SER A C 1
ATOM 735 O O . SER A 1 99 ? 15.477 12.707 -21.568 1.00 55.59 99 SER A O 1
ATOM 737 N N . PRO A 1 100 ? 13.558 11.550 -21.634 1.00 57.75 100 PRO A N 1
ATOM 738 C CA . PRO A 1 100 ? 14.159 10.329 -22.193 1.00 57.75 100 PRO A CA 1
ATOM 739 C C . PRO A 1 100 ? 14.920 10.570 -23.511 1.00 57.75 100 PRO A C 1
ATOM 741 O O . PRO A 1 100 ? 15.939 9.936 -23.778 1.00 57.75 100 PRO A O 1
ATOM 744 N N . GLN A 1 101 ? 14.479 11.543 -24.323 1.00 54.84 101 GLN A N 1
ATOM 745 C CA . GLN A 1 101 ? 15.169 11.951 -25.554 1.00 54.84 101 GLN A CA 1
ATOM 746 C C . GLN A 1 101 ? 16.585 12.515 -25.343 1.00 54.84 101 GLN A C 1
ATOM 748 O O . GLN A 1 101 ? 17.351 12.592 -26.305 1.00 54.84 101 GLN A O 1
ATOM 753 N N . ASN A 1 102 ? 16.944 12.922 -24.123 1.00 56.97 102 ASN A N 1
ATOM 754 C CA . ASN A 1 102 ? 18.276 13.449 -23.841 1.00 56.97 102 ASN A CA 1
ATOM 755 C C . ASN A 1 102 ? 19.326 12.342 -23.796 1.00 56.97 102 ASN A C 1
ATOM 757 O O . ASN A 1 102 ? 20.486 12.624 -24.068 1.00 56.97 102 ASN A O 1
ATOM 761 N N . LEU A 1 103 ? 18.932 11.086 -23.559 1.00 57.38 103 LEU A N 1
ATOM 762 C CA . LEU A 1 103 ? 19.866 9.960 -23.542 1.00 57.38 103 LEU A CA 1
ATOM 763 C C . LEU A 1 103 ? 20.546 9.757 -24.906 1.00 57.38 103 LEU A C 1
ATOM 765 O O . LEU A 1 103 ? 21.735 9.471 -24.969 1.00 57.38 103 LEU A O 1
ATOM 769 N N . ALA A 1 104 ? 19.812 9.973 -26.002 1.00 55.59 104 ALA A N 1
ATOM 770 C CA . ALA A 1 104 ? 20.346 9.879 -27.363 1.00 55.59 104 ALA A CA 1
ATOM 771 C C . ALA A 1 104 ? 21.163 11.113 -27.798 1.00 55.59 104 ALA A C 1
ATOM 773 O O . ALA A 1 104 ? 21.837 11.068 -28.823 1.00 55.59 104 ALA A O 1
ATOM 774 N N . LYS A 1 105 ? 21.073 12.220 -27.050 1.00 53.41 105 LYS A N 1
ATOM 775 C CA . LYS A 1 105 ? 21.785 13.484 -27.308 1.00 53.41 105 LYS A CA 1
ATOM 776 C C . LYS A 1 105 ? 22.909 13.746 -26.305 1.00 53.41 105 LYS A C 1
ATOM 778 O O . LYS A 1 105 ? 23.551 14.785 -26.385 1.00 53.41 105 LYS A O 1
ATOM 783 N N . ALA A 1 106 ? 23.086 12.863 -25.329 1.00 58.59 106 ALA A N 1
ATOM 784 C CA . ALA A 1 106 ? 24.064 13.044 -24.278 1.00 58.59 106 ALA A CA 1
ATOM 785 C C . ALA A 1 106 ? 25.466 12.832 -24.852 1.00 58.59 106 ALA A C 1
ATOM 787 O O . ALA A 1 106 ? 25.781 11.750 -25.343 1.00 58.59 106 ALA A O 1
ATOM 788 N N . ASP A 1 107 ? 26.314 13.853 -24.747 1.00 54.22 107 ASP A N 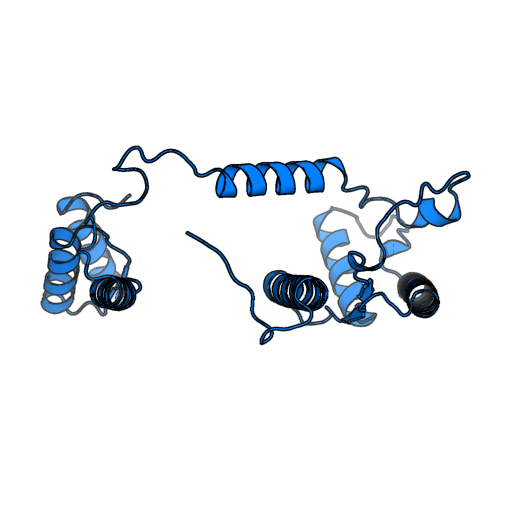1
ATOM 789 C CA . ASP A 1 107 ? 27.729 13.742 -25.115 1.00 54.22 107 ASP A CA 1
ATOM 790 C C . ASP A 1 107 ? 28.483 12.786 -24.172 1.00 54.22 107 ASP A C 1
ATOM 792 O O . ASP A 1 107 ? 29.467 12.158 -24.558 1.00 54.22 107 ASP A O 1
ATOM 796 N N . ILE A 1 108 ? 28.013 12.659 -22.923 1.00 47.12 108 ILE A N 1
ATOM 797 C CA . ILE A 1 108 ? 28.566 11.773 -21.896 1.00 47.12 108 ILE A CA 1
ATOM 798 C C . ILE A 1 108 ? 27.413 11.116 -21.135 1.00 47.12 108 ILE A C 1
ATOM 800 O O . ILE A 1 108 ? 26.559 11.799 -20.571 1.00 47.12 108 ILE A O 1
ATOM 804 N N . VAL A 1 109 ? 27.430 9.784 -21.063 1.00 57.53 109 VAL A N 1
ATOM 805 C CA . VAL A 1 109 ? 26.554 8.996 -20.187 1.00 57.53 109 VAL A CA 1
ATOM 806 C C . VAL A 1 109 ? 27.417 8.405 -19.076 1.00 57.53 109 VAL A C 1
ATOM 808 O O . VAL A 1 109 ? 28.275 7.560 -19.329 1.00 57.53 109 VAL A O 1
ATOM 811 N N . LEU A 1 110 ? 27.215 8.853 -17.837 1.00 49.81 110 LEU A N 1
ATOM 812 C CA . LEU A 1 110 ? 27.891 8.272 -16.677 1.00 49.81 110 LEU A CA 1
ATOM 813 C C . LEU A 1 110 ? 27.139 7.012 -16.241 1.00 49.81 110 LEU A C 1
ATOM 815 O O . LEU A 1 110 ? 26.071 7.092 -15.640 1.00 49.81 110 LEU A O 1
ATOM 819 N N . THR A 1 111 ? 27.698 5.839 -16.540 1.00 60.44 111 THR A N 1
ATOM 820 C CA . THR A 1 111 ? 27.136 4.555 -16.103 1.00 60.44 111 THR A CA 1
ATOM 821 C C . THR A 1 111 ? 27.985 3.965 -14.981 1.00 60.44 111 THR A C 1
ATOM 823 O O . THR A 1 111 ? 29.179 3.739 -15.164 1.00 60.44 111 THR A O 1
ATOM 826 N N . GLY A 1 112 ? 27.370 3.679 -13.834 1.00 56.44 112 GLY A N 1
ATOM 827 C CA . GLY A 1 112 ? 28.016 3.004 -12.698 1.00 56.44 112 GLY A CA 1
ATOM 828 C C . GLY A 1 112 ? 27.038 2.181 -11.861 1.00 56.44 112 GLY A C 1
ATOM 829 O O . GLY A 1 112 ? 27.274 1.940 -10.679 1.00 56.44 112 GLY A O 1
ATOM 830 N N . VAL A 1 113 ? 25.904 1.801 -12.452 1.00 68.94 113 VAL A N 1
ATOM 831 C CA . VAL A 1 113 ? 24.843 1.082 -11.749 1.00 68.94 113 VAL A CA 1
ATOM 832 C C . VAL A 1 113 ? 25.146 -0.409 -11.792 1.00 68.94 113 VAL A C 1
ATOM 834 O O . VAL A 1 113 ? 25.399 -0.971 -12.854 1.00 68.94 113 VAL A O 1
ATOM 837 N N . ASP A 1 114 ? 25.110 -1.041 -10.624 1.00 80.75 114 ASP A N 1
ATOM 838 C CA . ASP A 1 114 ? 25.172 -2.492 -10.491 1.00 80.75 114 ASP A CA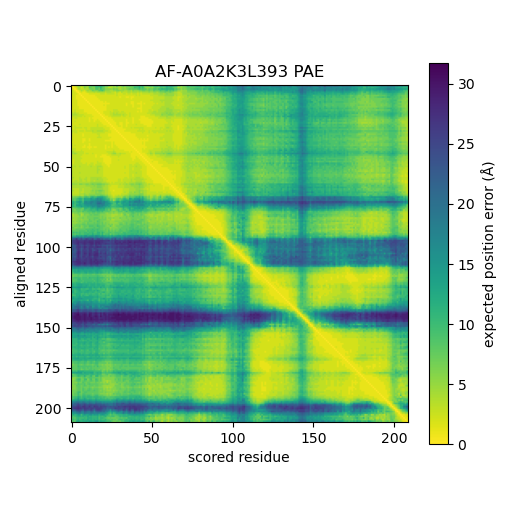 1
ATOM 839 C C . ASP A 1 114 ? 24.033 -3.135 -11.311 1.00 80.75 114 ASP A C 1
ATOM 841 O O . ASP A 1 114 ? 22.859 -2.891 -11.003 1.00 80.75 114 ASP A O 1
ATOM 845 N N . PRO A 1 115 ? 24.338 -3.939 -12.348 1.00 81.94 115 PRO A N 1
ATOM 846 C CA . PRO A 1 115 ? 23.327 -4.504 -13.237 1.00 81.94 115 PRO A CA 1
ATOM 847 C C . PRO A 1 115 ? 22.359 -5.450 -12.513 1.00 81.94 115 PRO A C 1
ATOM 849 O O . PRO A 1 115 ? 21.248 -5.662 -13.000 1.00 81.94 115 PRO A O 1
ATOM 852 N N . GLU A 1 116 ? 22.715 -5.982 -11.337 1.00 83.12 116 GLU A N 1
ATOM 853 C CA . GLU A 1 116 ? 21.794 -6.786 -10.524 1.00 83.12 116 GLU A CA 1
ATOM 854 C C . GLU A 1 116 ? 20.675 -5.946 -9.881 1.00 83.12 116 GLU A C 1
ATOM 856 O O . GLU A 1 116 ? 19.651 -6.501 -9.467 1.00 83.12 116 GLU A O 1
ATOM 861 N N . LYS A 1 117 ? 20.833 -4.617 -9.836 1.00 83.50 117 LYS A N 1
ATOM 862 C CA . LYS A 1 117 ? 19.862 -3.659 -9.281 1.00 83.50 117 LYS A CA 1
ATOM 863 C C . LYS A 1 117 ? 19.018 -2.959 -10.345 1.00 83.50 117 LYS A C 1
ATOM 865 O O . LYS A 1 117 ? 18.182 -2.129 -9.994 1.00 83.50 117 LYS A O 1
ATOM 870 N N . VAL A 1 118 ? 19.230 -3.276 -11.621 1.00 87.56 118 VAL A N 1
ATOM 871 C CA . VAL A 1 118 ? 18.474 -2.695 -12.733 1.00 87.56 118 VAL A CA 1
ATOM 872 C C . VAL A 1 118 ? 17.281 -3.585 -13.080 1.00 87.56 118 VAL A C 1
ATOM 874 O O . VAL A 1 118 ? 17.416 -4.802 -13.235 1.00 87.56 118 VAL A O 1
ATOM 877 N N . PHE A 1 119 ? 16.115 -2.954 -13.219 1.00 89.94 119 PHE A N 1
ATOM 878 C CA . PHE A 1 119 ? 14.849 -3.584 -13.587 1.00 89.94 119 PHE A CA 1
ATOM 879 C C . PHE A 1 119 ? 14.231 -2.797 -14.742 1.00 89.94 119 PHE A C 1
ATOM 881 O O . PHE A 1 119 ? 13.977 -1.601 -14.617 1.00 89.94 119 PHE A O 1
ATOM 888 N N . GLY A 1 120 ? 14.003 -3.462 -15.872 1.00 91.69 120 GLY A N 1
ATOM 889 C CA . GLY A 1 120 ? 13.285 -2.886 -17.000 1.00 91.69 120 GLY A CA 1
ATOM 890 C C . GLY A 1 120 ? 11.782 -2.925 -16.747 1.00 91.69 120 GLY A C 1
ATOM 891 O O . GLY A 1 120 ? 11.254 -3.937 -16.288 1.00 91.69 120 GLY A O 1
ATOM 892 N N . LEU A 1 121 ? 11.079 -1.844 -17.074 1.00 92.56 121 LEU A N 1
ATOM 893 C CA . LEU A 1 121 ? 9.618 -1.808 -17.091 1.00 92.56 121 LEU A CA 1
ATOM 894 C C . LEU A 1 121 ? 9.153 -1.632 -18.534 1.00 92.56 121 LEU A C 1
ATOM 896 O O . LEU A 1 121 ? 9.679 -0.789 -19.260 1.00 92.56 121 LEU A O 1
ATOM 900 N N . THR A 1 122 ? 8.173 -2.427 -18.951 1.00 93.44 122 THR A N 1
ATOM 901 C CA . THR A 1 122 ? 7.546 -2.313 -20.270 1.00 93.44 122 THR A CA 1
ATOM 902 C C . THR A 1 122 ? 6.035 -2.221 -20.138 1.00 93.44 122 THR A C 1
ATOM 904 O O . THR A 1 122 ? 5.459 -2.636 -19.134 1.00 93.44 122 THR A O 1
ATOM 907 N N . ILE A 1 123 ? 5.387 -1.651 -21.146 1.00 92.81 123 ILE A N 1
ATOM 908 C CA . ILE A 1 123 ? 3.950 -1.412 -21.158 1.00 92.81 123 ILE A CA 1
ATOM 909 C C . ILE A 1 123 ? 3.403 -1.589 -22.569 1.00 92.81 123 ILE A C 1
ATOM 911 O O . ILE A 1 123 ? 4.060 -1.279 -23.563 1.00 92.81 123 ILE A O 1
ATOM 915 N N . ASN A 1 124 ? 2.170 -2.069 -22.666 1.00 92.62 124 ASN A N 1
ATOM 916 C CA . ASN A 1 124 ? 1.459 -2.155 -23.923 1.00 92.62 124 ASN A CA 1
ATOM 917 C C . ASN A 1 124 ? 1.244 -0.764 -24.541 1.00 92.62 124 ASN A C 1
ATOM 919 O O . ASN A 1 124 ? 0.795 0.175 -23.883 1.00 92.62 124 ASN A O 1
ATOM 923 N N . HIS A 1 125 ? 1.491 -0.681 -25.847 1.00 89.75 125 HIS A N 1
ATOM 924 C CA . HIS A 1 125 ? 1.345 0.521 -26.663 1.00 89.75 125 HIS A CA 1
ATOM 925 C C . HIS A 1 125 ? -0.005 1.235 -26.483 1.00 89.75 125 HIS A C 1
ATOM 927 O O . HIS A 1 125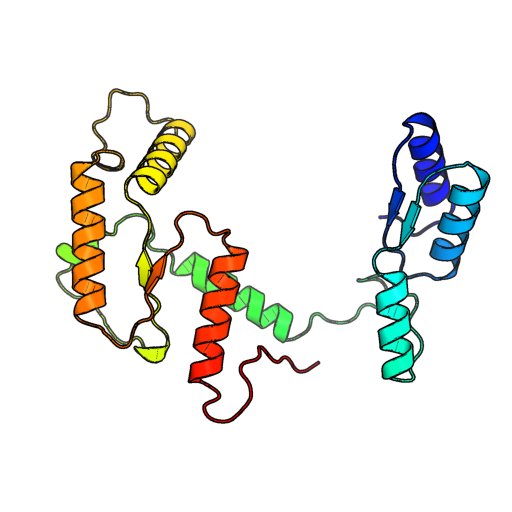 ? -0.030 2.454 -26.332 1.00 89.75 125 HIS A O 1
ATOM 933 N N . GLY A 1 126 ? -1.119 0.494 -26.494 1.00 87.56 126 GLY A N 1
ATOM 934 C CA . GLY A 1 126 ? -2.465 1.065 -26.395 1.00 87.56 126 GLY A CA 1
ATOM 935 C C . GLY A 1 126 ? -2.718 1.693 -25.028 1.00 87.56 126 GLY A C 1
ATOM 936 O O . GLY A 1 126 ? -3.099 2.857 -24.938 1.00 87.56 126 GLY A O 1
ATOM 937 N N . VAL A 1 127 ? -2.395 0.962 -23.958 1.00 87.94 127 VAL A N 1
ATOM 938 C CA . VAL A 1 127 ? -2.566 1.457 -22.584 1.00 87.94 127 VAL A CA 1
ATOM 939 C C . VAL A 1 127 ? -1.669 2.666 -22.313 1.00 87.94 127 VAL A C 1
ATOM 941 O O . VAL A 1 127 ? -2.119 3.655 -21.734 1.00 87.94 127 VAL A O 1
ATOM 944 N N . LEU A 1 128 ? -0.416 2.637 -22.780 1.00 87.44 128 LEU A N 1
ATOM 945 C CA . LEU A 1 128 ? 0.483 3.785 -22.659 1.00 87.44 128 LEU A CA 1
ATOM 946 C C . LEU A 1 128 ? -0.073 5.013 -23.388 1.00 87.44 128 LEU A C 1
ATOM 948 O O . LEU A 1 128 ? -0.002 6.125 -22.858 1.00 87.44 128 LEU A O 1
ATOM 952 N N . GLN A 1 129 ? -0.661 4.827 -24.572 1.00 86.25 129 GLN A N 1
ATOM 953 C CA . GLN A 1 129 ? -1.292 5.920 -25.300 1.00 86.25 129 GLN A CA 1
ATOM 954 C C . GLN A 1 129 ? -2.450 6.534 -24.508 1.00 86.25 129 GLN A C 1
ATOM 956 O O . GLN A 1 129 ? -2.530 7.759 -24.397 1.00 86.25 129 GLN A O 1
ATOM 961 N N . ASP A 1 130 ? -3.325 5.712 -23.935 1.00 86.25 130 ASP A N 1
ATOM 962 C CA . ASP A 1 130 ? -4.473 6.191 -23.162 1.00 86.25 130 ASP A CA 1
ATOM 963 C C . ASP A 1 130 ? -4.040 6.955 -21.903 1.00 86.25 130 ASP A C 1
ATOM 965 O O . ASP A 1 130 ? -4.581 8.026 -21.598 1.00 86.25 130 ASP A O 1
ATOM 969 N N . ILE A 1 131 ? -2.990 6.479 -21.224 1.00 85.62 131 ILE A N 1
ATOM 970 C CA . ILE A 1 131 ? -2.367 7.183 -20.096 1.00 85.62 131 ILE A CA 1
ATOM 971 C C . ILE A 1 131 ? -1.822 8.545 -20.546 1.00 85.62 131 ILE A C 1
ATOM 973 O O . ILE A 1 131 ? -2.116 9.565 -19.914 1.00 85.62 131 ILE A O 1
ATOM 977 N N . ARG A 1 132 ? -1.052 8.599 -21.643 1.00 85.12 132 ARG A N 1
ATOM 978 C CA . ARG A 1 132 ? -0.460 9.852 -22.149 1.00 85.12 132 ARG A CA 1
ATOM 979 C C . ARG A 1 132 ? -1.519 10.850 -22.610 1.00 85.12 132 ARG A C 1
ATOM 981 O O . ARG A 1 132 ? -1.430 12.022 -22.247 1.00 85.12 132 ARG A O 1
ATOM 988 N N . LYS A 1 133 ? -2.565 10.388 -23.302 1.00 82.81 133 LYS A N 1
ATOM 989 C CA . LYS A 1 133 ? -3.720 11.213 -23.694 1.00 82.81 133 LYS A CA 1
ATOM 990 C C . LYS A 1 133 ? -4.428 11.808 -22.480 1.00 82.81 133 LYS A C 1
ATOM 992 O O . LYS A 1 133 ? -4.774 12.987 -22.491 1.00 82.81 133 LYS A O 1
ATOM 997 N N . THR A 1 134 ? -4.640 11.012 -21.433 1.00 84.44 134 THR A N 1
ATOM 998 C CA . THR A 1 134 ? -5.295 11.473 -20.200 1.00 84.44 134 THR A CA 1
ATOM 999 C C . THR A 1 134 ? -4.448 12.529 -19.491 1.00 84.44 134 THR A C 1
ATOM 1001 O O . THR A 1 134 ? -4.954 13.595 -19.150 1.00 84.44 134 THR A O 1
ATOM 1004 N N . ARG A 1 135 ? -3.137 12.296 -19.352 1.00 80.88 135 ARG A N 1
ATOM 1005 C CA . ARG A 1 135 ? -2.205 13.262 -18.745 1.00 80.88 135 ARG A CA 1
ATOM 1006 C C . ARG A 1 135 ? -2.110 14.566 -19.536 1.00 80.88 135 ARG A C 1
ATOM 1008 O O . ARG A 1 135 ? -2.140 15.634 -18.935 1.00 80.88 135 ARG A O 1
ATOM 1015 N N . ALA A 1 136 ? -2.042 14.490 -20.866 1.00 77.56 136 ALA A N 1
ATOM 1016 C CA . ALA A 1 136 ? -1.993 15.670 -21.727 1.00 77.56 136 ALA A CA 1
ATOM 1017 C C . ALA A 1 136 ? -3.228 16.569 -21.538 1.00 77.56 136 ALA A C 1
ATOM 1019 O O . ALA A 1 136 ? -3.095 17.787 -21.433 1.00 77.56 136 ALA A O 1
ATOM 1020 N N . LYS A 1 137 ? -4.420 15.967 -21.408 1.00 77.12 137 LYS A N 1
ATOM 1021 C CA . LYS A 1 137 ? -5.662 16.698 -21.112 1.00 77.12 137 LYS A CA 1
ATOM 1022 C C . LYS A 1 137 ? -5.619 17.376 -19.740 1.00 77.12 137 LYS A C 1
ATOM 1024 O O . LYS A 1 137 ? -5.939 18.556 -19.642 1.00 77.12 137 LYS A O 1
ATOM 1029 N N . THR A 1 138 ? -5.203 16.656 -18.696 1.00 75.75 138 THR A N 1
ATOM 1030 C CA . THR A 1 138 ? -5.132 17.184 -17.320 1.00 75.75 138 THR A CA 1
ATOM 1031 C C . THR A 1 138 ? -4.114 18.319 -17.171 1.00 75.75 138 THR A C 1
ATOM 1033 O O . THR A 1 138 ? -4.326 19.230 -16.379 1.00 75.75 138 THR A O 1
ATOM 1036 N N . LEU A 1 139 ? -3.037 18.305 -17.960 1.00 71.69 139 LEU A N 1
ATOM 1037 C CA . LEU A 1 139 ? -2.005 19.350 -17.970 1.00 71.69 139 LEU A CA 1
ATOM 1038 C C . LEU A 1 139 ? -2.386 20.595 -18.797 1.00 71.69 139 LEU A C 1
ATOM 1040 O O . LEU A 1 139 ? -1.561 21.488 -18.969 1.00 71.69 139 LEU A O 1
ATOM 1044 N N . GLY A 1 140 ? -3.620 20.680 -19.306 1.00 63.44 140 GLY A N 1
ATOM 1045 C CA . GLY A 1 140 ? -4.108 21.864 -20.018 1.00 63.44 140 GLY A CA 1
ATOM 1046 C C . GLY A 1 140 ? -3.556 22.023 -21.437 1.00 63.44 140 GLY A C 1
ATOM 1047 O O . GLY A 1 140 ? -3.633 23.114 -22.004 1.00 63.44 140 GLY A O 1
ATOM 1048 N N . PHE A 1 141 ? -3.015 20.958 -22.042 1.00 61.62 141 PHE A N 1
ATOM 1049 C CA . PHE A 1 141 ? -2.609 20.992 -23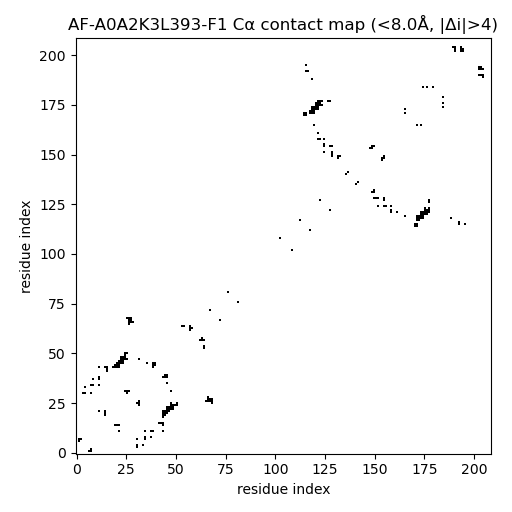.445 1.00 61.62 141 PHE A CA 1
ATOM 1050 C C . PHE A 1 141 ? -3.853 20.979 -24.346 1.00 61.62 141 PHE A C 1
ATOM 1052 O O . PHE A 1 141 ? -4.387 19.931 -24.705 1.00 61.62 141 PHE A O 1
ATOM 1059 N N . SER A 1 142 ? -4.324 22.172 -24.707 1.00 51.62 142 SER A N 1
ATOM 1060 C CA . SER A 1 142 ? -5.334 22.384 -25.745 1.00 51.62 142 SER A CA 1
ATOM 1061 C C . SER A 1 142 ? -4.814 21.886 -27.098 1.00 51.62 142 SER A C 1
ATOM 1063 O O . SER A 1 142 ? -3.646 22.094 -27.431 1.00 51.62 142 SER A O 1
ATOM 1065 N N . SER A 1 143 ? -5.698 21.266 -27.883 1.00 50.75 143 SER A N 1
ATOM 1066 C CA . SER A 1 143 ? -5.492 20.483 -29.117 1.00 50.75 143 SER A CA 1
ATOM 1067 C C . SER A 1 143 ? -4.731 21.133 -30.299 1.00 50.75 143 SER A C 1
ATOM 1069 O O . SER A 1 143 ? -4.850 20.659 -31.424 1.00 50.75 143 SER A O 1
ATOM 1071 N N . GLY A 1 144 ? -3.972 22.212 -30.096 1.00 48.78 144 GLY A N 1
ATOM 1072 C CA . GLY A 1 144 ? -3.232 22.939 -31.135 1.00 48.78 144 GLY A CA 1
ATOM 1073 C C . GLY A 1 144 ? -1.704 22.871 -31.041 1.00 48.78 144 GLY A C 1
ATOM 1074 O O . GLY A 1 144 ? -1.035 23.265 -31.994 1.00 48.78 144 GLY A O 1
ATOM 1075 N N . SER A 1 145 ? -1.126 22.368 -29.943 1.00 48.91 145 SER A N 1
ATOM 1076 C CA . SER A 1 145 ? 0.334 22.245 -29.814 1.00 48.91 145 SER A CA 1
ATOM 1077 C C . SER A 1 145 ? 0.765 20.802 -30.079 1.00 48.91 145 SER A C 1
ATOM 1079 O O . SER A 1 145 ? 0.478 19.913 -29.276 1.00 48.91 145 SER A O 1
ATOM 1081 N N . ARG A 1 146 ? 1.410 20.564 -31.235 1.00 48.78 146 ARG A N 1
ATOM 1082 C CA . ARG A 1 146 ? 1.939 19.262 -31.688 1.00 48.78 146 ARG A CA 1
ATOM 1083 C C . ARG A 1 146 ? 2.948 18.705 -30.681 1.00 48.78 146 ARG A C 1
ATOM 1085 O O . ARG A 1 146 ? 4.156 18.854 -30.842 1.00 48.78 146 ARG A O 1
ATOM 1092 N N . THR A 1 147 ? 2.465 18.048 -29.639 1.00 54.50 147 THR A N 1
ATOM 1093 C CA . THR A 1 147 ? 3.303 17.219 -28.783 1.00 54.50 147 THR A CA 1
ATOM 1094 C C . THR A 1 147 ? 3.227 15.801 -29.329 1.00 54.50 147 THR A C 1
ATOM 1096 O O . THR A 1 147 ? 2.278 15.065 -29.077 1.00 54.50 147 THR A O 1
ATOM 1099 N N . ASN A 1 148 ? 4.272 15.400 -30.061 1.00 62.41 148 ASN A N 1
ATOM 1100 C CA . ASN A 1 148 ? 4.507 14.029 -30.552 1.00 62.41 148 ASN A CA 1
ATOM 1101 C C . ASN A 1 148 ? 4.451 12.947 -29.447 1.00 62.41 148 ASN A C 1
ATOM 1103 O O . ASN A 1 148 ? 4.529 11.757 -29.718 1.00 62.41 148 ASN A O 1
ATOM 1107 N N . TYR A 1 149 ? 4.316 13.366 -28.189 1.00 59.34 149 TYR A N 1
ATOM 1108 C CA . TYR A 1 149 ? 4.257 12.572 -26.972 1.00 59.34 149 TYR A CA 1
ATOM 1109 C C . TYR A 1 149 ? 3.157 11.494 -26.964 1.00 59.34 149 TYR A C 1
ATOM 1111 O O . TYR A 1 149 ? 3.381 10.421 -26.407 1.00 59.34 149 TYR A O 1
ATOM 1119 N N . SER A 1 150 ? 1.994 11.749 -27.583 1.00 61.03 150 SER A N 1
ATOM 1120 C CA . SER A 1 150 ? 0.836 10.823 -27.575 1.00 61.03 150 SER A CA 1
ATOM 1121 C C . SER A 1 150 ? 0.581 10.112 -28.913 1.00 61.03 150 SER A C 1
ATOM 1123 O O . SER A 1 150 ? -0.387 9.355 -29.041 1.00 61.03 150 SER A O 1
ATOM 1125 N N . GLU A 1 151 ? 1.422 10.367 -29.913 1.00 74.38 151 GLU A N 1
ATOM 1126 C CA . GLU A 1 151 ? 1.293 9.773 -31.241 1.00 74.38 151 GLU A CA 1
ATOM 1127 C C . GLU A 1 151 ? 1.806 8.328 -31.236 1.00 74.38 151 GLU A C 1
ATOM 1129 O O . GLU A 1 151 ? 2.863 8.025 -30.674 1.00 74.38 151 GLU A O 1
ATOM 1134 N N . MET A 1 152 ? 1.056 7.419 -31.866 1.00 75.06 152 MET A N 1
ATOM 1135 C CA . MET A 1 152 ? 1.333 5.976 -31.793 1.00 75.06 152 MET A CA 1
ATOM 1136 C C . MET A 1 152 ? 2.698 5.590 -32.353 1.00 75.06 152 MET A C 1
ATOM 1138 O O . MET A 1 152 ? 3.331 4.673 -31.832 1.00 75.06 152 MET A O 1
ATOM 1142 N N . ASP A 1 153 ? 3.163 6.281 -33.389 1.00 78.25 153 ASP A N 1
ATOM 1143 C CA . ASP A 1 153 ? 4.439 5.958 -34.026 1.00 78.25 153 ASP A CA 1
ATOM 1144 C C . ASP A 1 153 ? 5.633 6.315 -33.133 1.00 78.25 153 ASP A C 1
ATOM 1146 O O . ASP A 1 153 ? 6.610 5.569 -33.080 1.00 78.25 153 ASP A O 1
ATOM 1150 N N . TYR A 1 154 ? 5.521 7.387 -32.345 1.00 79.44 154 TYR A N 1
ATOM 1151 C CA . TYR A 1 154 ? 6.533 7.750 -31.352 1.00 79.44 154 TYR A CA 1
ATOM 1152 C C . TYR A 1 154 ? 6.531 6.781 -30.171 1.00 79.44 154 TYR A C 1
ATOM 1154 O O . TYR A 1 154 ? 7.595 6.331 -29.751 1.00 79.44 154 TYR A O 1
ATOM 1162 N N . ILE A 1 155 ? 5.345 6.404 -29.680 1.00 82.12 155 ILE A N 1
ATOM 1163 C CA . ILE A 1 155 ? 5.199 5.410 -28.607 1.00 82.12 155 ILE A CA 1
ATOM 1164 C C . ILE A 1 155 ? 5.806 4.065 -29.028 1.00 82.12 155 ILE A C 1
ATOM 1166 O O . ILE A 1 155 ? 6.530 3.444 -28.251 1.00 82.12 155 ILE A O 1
ATOM 1170 N N . ARG A 1 156 ? 5.552 3.626 -30.267 1.00 85.12 156 ARG A N 1
ATOM 1171 C CA . ARG A 1 156 ? 6.141 2.398 -30.813 1.00 85.12 156 ARG A CA 1
ATOM 1172 C C . ARG A 1 156 ? 7.663 2.492 -30.878 1.00 85.12 156 ARG A C 1
ATOM 1174 O O . ARG A 1 156 ? 8.335 1.596 -30.380 1.00 85.12 156 ARG A O 1
ATOM 1181 N N . GLY A 1 157 ? 8.205 3.583 -31.421 1.00 85.31 157 GLY A N 1
ATOM 1182 C CA . GLY A 1 157 ? 9.654 3.783 -31.497 1.00 85.31 157 GLY A CA 1
ATOM 1183 C C . GLY A 1 157 ? 10.343 3.780 -30.126 1.00 85.31 157 GLY A C 1
ATOM 1184 O O . GLY A 1 157 ? 11.425 3.212 -29.981 1.00 85.31 157 GLY A O 1
ATOM 1185 N N . GLU A 1 158 ? 9.704 4.361 -29.109 1.00 84.69 158 GLU A N 1
ATOM 1186 C CA . GLU A 1 158 ? 10.199 4.385 -27.727 1.00 84.69 158 GLU A CA 1
ATOM 1187 C C . GLU A 1 158 ? 10.214 2.985 -27.096 1.00 84.69 158 GLU A C 1
ATOM 1189 O O . GLU A 1 158 ? 11.230 2.569 -26.535 1.00 84.69 158 GLU A O 1
ATOM 1194 N N . LEU A 1 159 ? 9.124 2.226 -27.246 1.00 87.94 159 LEU A N 1
ATOM 1195 C CA . LEU A 1 159 ? 9.032 0.859 -26.729 1.00 87.94 159 LEU A CA 1
ATOM 1196 C C . LEU A 1 159 ? 9.974 -0.103 -27.463 1.00 87.94 159 LEU A C 1
ATOM 1198 O O . LEU A 1 159 ? 10.587 -0.961 -26.830 1.00 87.94 159 LEU A O 1
ATOM 1202 N N . GLU A 1 160 ? 10.158 0.059 -28.773 1.00 89.25 160 GLU A N 1
ATOM 1203 C CA . GLU A 1 160 ? 11.145 -0.707 -29.538 1.00 89.25 160 GLU A CA 1
ATOM 1204 C C . GLU A 1 160 ? 12.580 -0.390 -29.108 1.00 89.25 160 GLU A C 1
ATOM 1206 O O . GLU A 1 160 ? 13.410 -1.295 -28.994 1.00 89.25 160 GLU A O 1
ATOM 1211 N N . PHE A 1 161 ? 12.891 0.885 -28.859 1.00 87.88 161 PHE A N 1
ATOM 1212 C CA . PHE A 1 161 ? 14.191 1.287 -28.330 1.00 87.88 161 PHE A CA 1
ATOM 1213 C C . PHE A 1 161 ? 14.450 0.658 -26.957 1.00 87.88 161 PHE A C 1
ATOM 1215 O O . PHE A 1 161 ? 15.493 0.029 -26.769 1.00 87.88 161 PHE A O 1
ATOM 1222 N N . ALA A 1 162 ? 13.484 0.753 -26.038 1.00 86.19 162 ALA A N 1
ATOM 1223 C CA . ALA A 1 162 ? 13.567 0.119 -24.726 1.00 86.19 162 ALA A CA 1
ATOM 1224 C C . ALA A 1 162 ? 13.734 -1.406 -24.845 1.00 86.19 162 ALA A C 1
ATOM 1226 O O . ALA A 1 162 ? 14.610 -1.984 -24.207 1.00 86.19 162 ALA A O 1
ATOM 1227 N N . GLY A 1 163 ? 12.974 -2.055 -25.733 1.00 89.00 163 GLY A N 1
ATOM 1228 C CA . GLY A 1 163 ? 13.085 -3.489 -25.997 1.00 89.00 163 GLY A CA 1
ATOM 1229 C C . GLY A 1 163 ? 14.478 -3.908 -26.475 1.00 89.00 163 GLY A C 1
ATOM 1230 O O . GLY A 1 163 ? 15.023 -4.896 -25.982 1.00 89.00 163 GLY A O 1
ATOM 1231 N N . ARG A 1 164 ? 15.100 -3.136 -27.378 1.00 90.62 164 ARG A N 1
ATOM 1232 C CA . ARG A 1 164 ? 16.490 -3.376 -27.809 1.00 90.62 164 ARG A CA 1
ATOM 1233 C C . ARG A 1 164 ? 17.485 -3.196 -26.664 1.00 90.62 164 ARG A C 1
ATOM 1235 O O . ARG A 1 164 ? 18.391 -4.015 -26.530 1.00 90.62 164 ARG A O 1
ATOM 1242 N N . LEU A 1 165 ? 17.311 -2.164 -25.838 1.00 88.38 165 LEU A N 1
ATOM 1243 C CA . LEU A 1 165 ? 18.166 -1.915 -24.677 1.00 88.38 165 LEU A CA 1
ATOM 1244 C C . LEU A 1 165 ? 18.094 -3.071 -23.671 1.00 88.38 165 LEU A C 1
ATOM 1246 O O . LEU A 1 165 ? 19.125 -3.548 -23.201 1.00 88.38 165 LEU A O 1
ATOM 1250 N N . PHE A 1 166 ? 16.890 -3.562 -23.377 1.00 90.94 166 PHE A N 1
ATOM 1251 C CA . PHE A 1 166 ? 16.703 -4.701 -22.482 1.00 90.94 166 PHE A CA 1
ATOM 1252 C C . PHE A 1 166 ? 17.289 -5.991 -23.071 1.00 90.94 166 PHE A C 1
ATOM 1254 O O . PHE A 1 166 ? 17.941 -6.744 -22.356 1.00 90.94 166 PHE A O 1
ATOM 1261 N N . ALA A 1 167 ? 17.142 -6.220 -24.381 1.00 90.75 167 ALA A N 1
ATOM 1262 C CA . ALA A 1 167 ? 17.724 -7.383 -25.054 1.00 90.75 167 ALA A CA 1
ATOM 1263 C C . ALA A 1 167 ? 19.264 -7.402 -25.006 1.00 90.75 167 ALA A C 1
ATOM 1265 O O . ALA A 1 167 ? 19.864 -8.472 -24.927 1.00 90.75 167 ALA A O 1
ATOM 1266 N N . GLN A 1 168 ? 19.909 -6.231 -25.014 1.00 90.75 168 GLN A N 1
ATOM 1267 C CA . GLN A 1 168 ? 21.362 -6.106 -24.843 1.00 90.75 168 GLN A CA 1
ATOM 1268 C C . GLN A 1 168 ? 21.822 -6.375 -23.400 1.00 90.75 168 GLN A C 1
ATOM 1270 O O . GLN A 1 168 ? 23.000 -6.649 -23.180 1.00 90.75 168 GLN A O 1
ATOM 1275 N N . ASN A 1 169 ? 20.908 -6.333 -22.425 1.00 88.12 169 ASN A N 1
ATOM 1276 C CA . ASN A 1 169 ? 21.190 -6.498 -21.001 1.00 88.12 169 ASN A CA 1
ATOM 1277 C C . ASN A 1 169 ? 20.363 -7.655 -20.405 1.00 88.12 169 ASN A C 1
ATOM 1279 O O . ASN A 1 169 ? 19.464 -7.424 -19.595 1.00 88.12 169 ASN A O 1
ATOM 1283 N N . PRO A 1 170 ? 20.670 -8.921 -20.747 1.00 89.31 170 PRO A N 1
ATOM 1284 C CA . PRO A 1 170 ? 19.839 -10.079 -20.389 1.00 89.31 170 PRO A CA 1
ATOM 1285 C C . PRO A 1 170 ? 19.753 -10.362 -18.879 1.00 89.31 170 PRO A C 1
ATOM 1287 O O . PRO A 1 170 ? 18.919 -11.150 -18.443 1.00 89.31 170 PRO A O 1
ATOM 1290 N N . ILE A 1 171 ? 20.611 -9.734 -18.069 1.00 88.75 171 ILE A N 1
ATOM 1291 C CA . ILE A 1 171 ? 20.570 -9.825 -16.602 1.00 88.75 171 ILE A CA 1
ATOM 1292 C C . ILE A 1 171 ? 19.391 -9.017 -16.037 1.00 88.75 171 ILE A C 1
ATOM 1294 O O . ILE A 1 171 ? 18.925 -9.301 -14.933 1.00 88.75 171 ILE A O 1
ATOM 1298 N N . TRP A 1 172 ? 18.884 -8.012 -16.752 1.00 92.25 172 TRP A N 1
ATOM 1299 C CA . TRP A 1 172 ? 17.821 -7.145 -16.252 1.00 92.25 172 TRP A CA 1
ATOM 1300 C C . TRP A 1 172 ? 16.461 -7.840 -16.379 1.00 92.25 172 TRP A C 1
ATOM 1302 O O . TRP A 1 172 ? 16.057 -8.196 -17.486 1.00 92.25 172 TRP A O 1
ATOM 1312 N N . PRO A 1 173 ? 15.704 -8.022 -15.282 1.00 91.94 173 PRO A N 1
ATOM 1313 C CA . PRO A 1 173 ? 14.328 -8.477 -15.382 1.00 91.94 173 PRO A CA 1
ATOM 1314 C C . PRO A 1 173 ? 13.507 -7.405 -16.082 1.00 91.94 173 PRO A C 1
ATOM 1316 O O . PRO A 1 173 ? 13.598 -6.233 -15.715 1.00 91.94 173 PRO A O 1
ATOM 1319 N N . VAL A 1 174 ? 12.686 -7.812 -17.045 1.00 94.12 174 VAL A N 1
ATOM 1320 C CA . VAL A 1 174 ? 11.726 -6.925 -17.704 1.00 94.12 174 VAL A CA 1
ATOM 1321 C C . VAL A 1 174 ? 10.334 -7.258 -17.190 1.00 94.12 174 VAL A C 1
ATOM 1323 O O . VAL A 1 174 ? 9.855 -8.379 -17.358 1.00 94.12 174 VAL A O 1
ATOM 1326 N N . ILE A 1 175 ? 9.697 -6.293 -16.537 1.00 94.00 175 ILE A N 1
ATOM 1327 C CA . ILE A 1 175 ? 8.380 -6.441 -15.923 1.00 94.00 175 ILE A CA 1
ATOM 1328 C C . ILE A 1 175 ? 7.362 -5.703 -16.790 1.00 94.00 175 ILE A C 1
ATOM 1330 O O . ILE A 1 175 ? 7.486 -4.500 -17.017 1.00 94.00 175 ILE A O 1
ATOM 1334 N N . ASP A 1 176 ? 6.345 -6.421 -17.263 1.00 94.62 176 ASP A N 1
ATOM 1335 C CA . ASP A 1 176 ? 5.192 -5.814 -17.929 1.00 94.62 176 ASP A CA 1
ATOM 1336 C C . ASP A 1 176 ? 4.230 -5.223 -16.887 1.00 94.62 176 ASP A C 1
ATOM 1338 O O . ASP A 1 176 ? 3.697 -5.945 -16.036 1.00 94.62 176 ASP A O 1
ATOM 1342 N N . VAL A 1 177 ? 4.020 -3.907 -16.957 1.00 95.25 177 VAL A N 1
ATOM 1343 C CA . VAL A 1 177 ? 3.198 -3.135 -16.013 1.00 95.25 177 VAL A CA 1
ATOM 1344 C C . VAL A 1 177 ? 1.816 -2.765 -16.559 1.00 95.25 177 VAL A C 1
ATOM 1346 O O . VAL A 1 177 ? 1.069 -2.061 -15.888 1.00 95.25 177 VAL A O 1
ATOM 1349 N N . THR A 1 178 ? 1.440 -3.244 -17.750 1.00 92.06 178 THR A N 1
ATOM 1350 C CA . THR A 1 178 ? 0.241 -2.811 -18.499 1.00 92.06 178 THR A CA 1
ATOM 1351 C C . THR A 1 178 ? -1.049 -2.745 -17.684 1.00 92.06 178 THR A C 1
ATOM 1353 O O . THR A 1 178 ? -1.827 -1.812 -17.843 1.00 92.06 178 THR A O 1
ATOM 1356 N N . ALA A 1 179 ? -1.287 -3.723 -16.818 1.00 90.31 179 ALA A N 1
ATOM 1357 C CA . ALA A 1 179 ? -2.488 -3.793 -15.989 1.00 90.31 179 ALA A CA 1
ATOM 1358 C C . ALA A 1 179 ? -2.140 -3.967 -14.506 1.00 90.31 179 ALA A C 1
ATOM 1360 O O . ALA A 1 179 ? -2.907 -4.572 -13.763 1.00 90.31 179 ALA A O 1
ATOM 1361 N N . LYS A 1 180 ? -0.952 -3.505 -14.096 1.00 88.88 180 LYS A N 1
ATOM 1362 C CA . LYS A 1 180 ? -0.464 -3.659 -12.725 1.00 88.88 180 LYS A CA 1
ATOM 1363 C C . LYS A 1 180 ? -0.595 -2.361 -11.956 1.00 88.88 180 LYS A C 1
ATOM 1365 O O . LYS A 1 180 ? -0.245 -1.295 -12.463 1.00 88.88 180 LYS A O 1
ATOM 1370 N N . ALA A 1 181 ? -1.031 -2.465 -10.708 1.00 92.06 181 ALA A N 1
ATOM 1371 C CA . ALA A 1 181 ? -0.911 -1.360 -9.771 1.00 92.06 181 ALA A CA 1
ATOM 1372 C C . ALA A 1 181 ? 0.573 -1.093 -9.439 1.00 92.06 181 ALA A C 1
ATOM 1374 O O . ALA A 1 181 ? 1.452 -1.947 -9.638 1.00 92.06 181 ALA A O 1
ATOM 1375 N N . VAL A 1 182 ? 0.867 0.100 -8.917 1.00 88.81 182 VAL A N 1
ATOM 1376 C CA . VAL A 1 182 ? 2.234 0.475 -8.512 1.00 88.81 182 VAL A CA 1
ATOM 1377 C C . VAL A 1 182 ? 2.726 -0.462 -7.407 1.00 88.81 182 VAL A C 1
ATOM 1379 O O . VAL A 1 182 ? 3.866 -0.918 -7.442 1.00 88.81 182 VAL A O 1
ATOM 1382 N N . GLU A 1 183 ? 1.845 -0.816 -6.476 1.00 91.50 183 GLU A N 1
ATOM 1383 C CA . GLU A 1 183 ? 2.097 -1.712 -5.351 1.00 91.50 183 GLU A CA 1
ATOM 1384 C C . GLU A 1 183 ? 2.435 -3.133 -5.818 1.00 91.50 183 GLU A C 1
ATOM 1386 O O . GLU A 1 183 ? 3.369 -3.749 -5.304 1.00 91.50 183 GLU A O 1
ATOM 1391 N N . GLU A 1 184 ? 1.727 -3.642 -6.829 1.00 91.12 184 GLU A N 1
ATOM 1392 C CA . GLU A 1 184 ? 2.001 -4.959 -7.411 1.00 91.12 184 GLU A CA 1
ATOM 1393 C C . GLU A 1 184 ? 3.362 -4.981 -8.108 1.00 91.12 184 GLU A C 1
ATOM 1395 O O . GLU A 1 184 ? 4.147 -5.914 -7.929 1.00 91.12 184 GLU A O 1
ATOM 1400 N N . THR A 1 185 ? 3.669 -3.933 -8.875 1.00 91.12 185 THR A N 1
ATOM 1401 C CA . THR A 1 185 ? 4.967 -3.794 -9.548 1.00 91.12 185 THR A CA 1
ATOM 1402 C C . THR A 1 185 ? 6.099 -3.697 -8.525 1.00 91.12 185 THR A C 1
ATOM 1404 O O . THR A 1 185 ? 7.106 -4.394 -8.653 1.00 91.12 185 THR A O 1
ATOM 1407 N N . ALA A 1 186 ? 5.915 -2.908 -7.463 1.00 90.75 186 ALA A N 1
ATOM 1408 C CA . ALA A 1 186 ? 6.877 -2.786 -6.374 1.00 90.75 186 ALA A CA 1
ATOM 1409 C C . ALA A 1 186 ? 7.109 -4.130 -5.665 1.00 90.75 186 ALA A C 1
ATOM 1411 O O . ALA A 1 186 ? 8.255 -4.490 -5.397 1.00 90.75 186 ALA A O 1
ATOM 1412 N N . ALA A 1 187 ? 6.051 -4.908 -5.417 1.00 89.81 187 ALA A N 1
ATOM 1413 C CA . ALA A 1 187 ? 6.165 -6.238 -4.824 1.00 89.81 187 ALA A CA 1
ATOM 1414 C C . ALA A 1 187 ? 6.976 -7.204 -5.707 1.00 89.81 187 ALA A C 1
ATOM 1416 O O . ALA A 1 187 ? 7.819 -7.943 -5.193 1.00 89.81 187 ALA A O 1
ATOM 1417 N N . VAL A 1 188 ? 6.776 -7.173 -7.032 1.00 90.75 188 VAL A N 1
ATOM 1418 C CA . VAL A 1 188 ? 7.564 -7.976 -7.986 1.00 90.75 188 VAL A CA 1
ATOM 1419 C C . VAL A 1 188 ? 9.037 -7.564 -7.967 1.00 90.75 188 VAL A C 1
ATOM 1421 O O . VAL A 1 188 ? 9.905 -8.429 -7.848 1.00 90.75 188 VAL A O 1
ATOM 1424 N N . VAL A 1 189 ? 9.329 -6.260 -8.034 1.00 91.00 189 VAL A N 1
ATOM 1425 C CA . VAL A 1 189 ? 10.706 -5.739 -7.982 1.00 91.00 189 VAL A CA 1
ATOM 1426 C C . VAL A 1 189 ? 11.393 -6.146 -6.678 1.00 91.00 189 VAL A C 1
ATOM 1428 O O . VAL A 1 189 ? 12.495 -6.692 -6.712 1.00 91.00 189 VAL A O 1
ATOM 1431 N N . LEU A 1 190 ? 10.736 -5.944 -5.530 1.00 88.75 190 LEU A N 1
ATOM 1432 C CA . LEU A 1 190 ? 11.285 -6.301 -4.220 1.00 88.75 190 LEU A CA 1
ATOM 1433 C C . LEU A 1 190 ? 11.564 -7.799 -4.108 1.00 88.75 190 LEU A C 1
ATOM 1435 O O . LEU A 1 190 ? 12.623 -8.181 -3.611 1.00 88.75 190 LEU A O 1
ATOM 1439 N N . ARG A 1 191 ? 10.654 -8.648 -4.597 1.00 89.25 191 ARG A N 1
ATOM 1440 C CA . ARG A 1 191 ? 10.859 -10.098 -4.617 1.00 89.25 191 ARG A CA 1
ATOM 1441 C C . ARG A 1 191 ? 12.101 -10.470 -5.426 1.00 89.25 191 ARG A C 1
ATOM 1443 O O . ARG A 1 191 ? 12.989 -11.127 -4.895 1.00 89.25 191 ARG A O 1
ATOM 1450 N N . LEU A 1 192 ? 12.196 -10.000 -6.670 1.00 88.44 192 LEU A N 1
ATOM 1451 C CA . LEU A 1 192 ? 13.336 -10.293 -7.544 1.00 88.44 192 LEU A CA 1
ATOM 1452 C C . LEU A 1 192 ? 14.658 -9.771 -6.965 1.00 88.44 192 LEU A C 1
ATOM 1454 O O . LEU A 1 192 ? 15.684 -10.444 -7.050 1.00 88.44 192 LEU A O 1
ATOM 1458 N N . PHE A 1 193 ? 14.636 -8.589 -6.349 1.00 86.50 193 PHE A N 1
ATOM 1459 C CA . PHE A 1 193 ? 15.794 -8.015 -5.671 1.00 86.50 193 PHE A CA 1
ATOM 1460 C C . PHE A 1 193 ? 16.251 -8.870 -4.477 1.00 86.50 193 PHE A C 1
ATOM 1462 O O . PHE A 1 193 ? 17.442 -9.149 -4.328 1.00 86.50 193 PHE A O 1
ATOM 1469 N N . HIS A 1 194 ? 15.317 -9.318 -3.633 1.00 84.06 194 HIS A N 1
ATOM 1470 C CA . HIS A 1 194 ? 15.630 -10.162 -2.480 1.00 84.06 194 HIS A CA 1
ATOM 1471 C C . HIS A 1 194 ? 16.094 -11.566 -2.878 1.00 84.06 194 HIS A C 1
ATOM 1473 O O . HIS A 1 194 ? 17.052 -12.061 -2.281 1.00 84.06 194 HIS A O 1
ATOM 1479 N N . ASP A 1 195 ? 15.492 -12.170 -3.905 1.00 84.56 195 ASP A N 1
ATOM 1480 C CA . ASP A 1 195 ? 15.877 -13.492 -4.414 1.00 84.56 195 ASP A CA 1
ATOM 1481 C C . ASP A 1 195 ? 17.326 -13.490 -4.935 1.00 84.56 195 ASP A C 1
ATOM 1483 O O . ASP A 1 195 ? 18.090 -14.421 -4.684 1.00 84.56 195 ASP A O 1
ATOM 1487 N N . ARG A 1 196 ? 17.757 -12.398 -5.583 1.00 83.12 196 ARG A N 1
ATOM 1488 C CA . ARG A 1 196 ? 19.157 -12.211 -6.010 1.00 83.12 196 ARG A CA 1
ATOM 1489 C C . ARG A 1 196 ? 20.120 -12.098 -4.835 1.00 83.12 196 ARG A C 1
ATOM 1491 O O . ARG A 1 196 ? 21.213 -12.664 -4.870 1.00 83.12 196 ARG A O 1
ATOM 1498 N N . LYS A 1 197 ? 19.708 -11.378 -3.789 1.00 74.81 197 LYS A N 1
ATOM 1499 C CA . LYS A 1 197 ? 20.523 -11.137 -2.594 1.00 74.81 197 LYS A CA 1
ATOM 1500 C C . LYS A 1 197 ? 20.672 -12.392 -1.724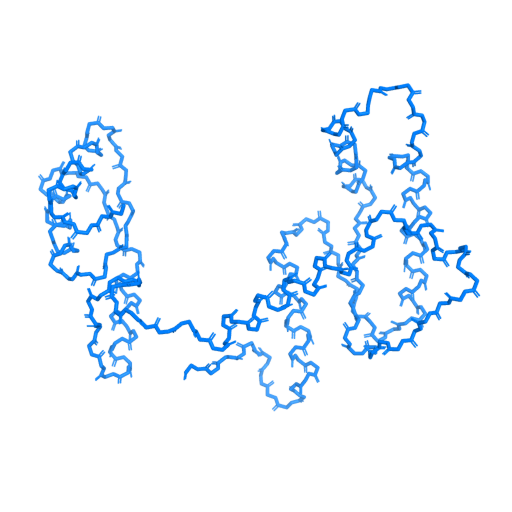 1.00 74.81 197 LYS A C 1
ATOM 1502 O O . LYS A 1 197 ? 21.728 -12.592 -1.129 1.00 74.81 197 LYS A O 1
ATOM 1507 N N . ASN A 1 198 ? 19.647 -13.243 -1.670 1.00 70.62 198 ASN A N 1
ATOM 1508 C CA . ASN A 1 198 ? 19.577 -14.418 -0.799 1.00 70.62 198 ASN A CA 1
ATOM 1509 C C . ASN A 1 198 ? 19.574 -15.723 -1.617 1.00 70.62 198 ASN A C 1
ATOM 1511 O O . ASN A 1 198 ? 18.560 -16.407 -1.710 1.00 70.62 198 ASN A O 1
ATOM 1515 N N . LYS A 1 199 ? 20.732 -16.108 -2.174 1.00 62.97 199 LYS A N 1
ATOM 1516 C CA . LYS A 1 199 ? 20.881 -17.264 -3.088 1.00 62.97 199 LYS A CA 1
ATOM 1517 C C . LYS A 1 199 ? 20.526 -18.657 -2.510 1.00 62.97 199 LYS A C 1
ATOM 1519 O O . LYS A 1 199 ? 20.570 -19.621 -3.266 1.00 62.97 199 LYS A O 1
ATOM 1524 N N . TYR A 1 200 ? 20.191 -18.801 -1.218 1.00 52.97 200 TYR A N 1
ATOM 1525 C CA . TYR A 1 200 ? 20.117 -20.114 -0.540 1.00 52.97 200 TYR A CA 1
ATOM 1526 C C . TYR A 1 200 ? 18.945 -20.330 0.446 1.00 52.97 200 TYR A C 1
ATOM 1528 O O . TYR A 1 200 ? 18.991 -21.255 1.254 1.00 52.97 200 TYR A O 1
ATOM 1536 N N . THR A 1 201 ? 17.869 -19.544 0.389 1.00 56.12 201 THR A N 1
ATOM 1537 C CA . THR A 1 201 ? 16.680 -19.741 1.249 1.00 56.12 201 THR A CA 1
ATOM 1538 C C . THR A 1 201 ? 15.386 -19.551 0.461 1.00 56.12 201 THR A C 1
ATOM 1540 O O . THR A 1 201 ? 15.394 -18.891 -0.573 1.00 56.12 201 THR A O 1
ATOM 1543 N N . MET A 1 202 ? 14.272 -20.148 0.922 1.00 61.16 202 MET A N 1
ATOM 1544 C CA . MET A 1 202 ? 12.952 -19.965 0.293 1.00 61.16 202 MET A CA 1
ATOM 1545 C C . MET A 1 202 ? 12.683 -18.481 0.001 1.00 61.16 202 MET A C 1
ATOM 1547 O O . MET A 1 202 ? 12.840 -17.642 0.892 1.00 61.16 202 MET A O 1
ATOM 1551 N N . SER A 1 203 ? 12.254 -18.184 -1.232 1.00 62.56 203 SER A N 1
ATOM 1552 C CA . SER A 1 203 ? 11.985 -16.826 -1.716 1.00 62.56 203 SER A CA 1
ATOM 1553 C C . SER A 1 203 ? 10.937 -16.141 -0.837 1.00 62.56 203 SER A C 1
ATOM 1555 O O . SER A 1 203 ? 9.745 -16.443 -0.937 1.00 62.56 203 SER A O 1
ATOM 1557 N N . SER A 1 204 ? 11.368 -15.241 0.046 1.00 73.25 204 SER A N 1
ATOM 1558 C CA . SER A 1 204 ? 10.480 -14.431 0.881 1.00 73.25 204 SER A CA 1
ATOM 1559 C C . SER A 1 204 ? 11.107 -13.073 1.198 1.00 73.25 204 SER A C 1
ATOM 1561 O O . SER A 1 204 ? 12.330 -12.9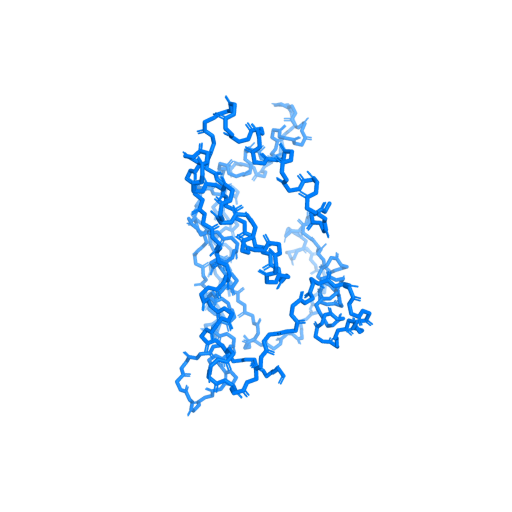22 1.256 1.00 73.25 204 SER A O 1
ATOM 1563 N N . ILE A 1 205 ? 10.253 -12.068 1.403 1.00 72.69 205 ILE A N 1
ATOM 1564 C CA . ILE A 1 205 ? 10.668 -10.746 1.876 1.00 72.69 205 ILE A CA 1
ATOM 1565 C C . ILE A 1 205 ? 10.651 -10.793 3.403 1.00 72.69 205 ILE A C 1
ATOM 1567 O O . ILE A 1 205 ? 9.594 -10.936 4.014 1.00 72.69 205 ILE A O 1
ATOM 1571 N N . SER A 1 206 ? 11.824 -10.681 4.023 1.00 76.44 206 SER A N 1
ATOM 1572 C CA . SER A 1 206 ? 11.983 -10.771 5.477 1.00 76.44 206 SER A CA 1
ATOM 1573 C C . SER A 1 206 ? 12.354 -9.422 6.087 1.00 76.44 206 SER A C 1
ATOM 1575 O O . SER A 1 206 ? 13.248 -8.743 5.575 1.00 76.44 206 SER A O 1
ATOM 1577 N N . LYS A 1 207 ? 11.760 -9.082 7.234 1.00 79.25 207 LYS A N 1
ATOM 1578 C CA . LYS A 1 207 ? 12.132 -7.911 8.036 1.00 79.25 207 LYS A CA 1
ATOM 1579 C C . LYS A 1 207 ? 12.312 -8.300 9.503 1.00 79.25 207 LYS A C 1
ATOM 1581 O O . LYS A 1 207 ? 11.522 -9.073 10.032 1.00 79.25 207 LYS A O 1
ATOM 1586 N N . ARG A 1 208 ? 13.354 -7.760 10.143 1.00 83.12 208 ARG A N 1
ATOM 1587 C CA . ARG A 1 208 ? 13.565 -7.862 11.595 1.00 83.12 208 ARG A CA 1
ATOM 1588 C C . ARG A 1 208 ? 12.932 -6.654 12.285 1.00 83.12 208 ARG A C 1
ATOM 1590 O O . ARG A 1 208 ? 13.012 -5.549 11.744 1.00 83.12 208 ARG A O 1
ATOM 1597 N N . TYR A 1 209 ? 12.311 -6.903 13.431 1.00 77.50 209 TYR A N 1
ATOM 1598 C CA . TYR A 1 209 ? 11.663 -5.922 14.299 1.00 77.50 209 TYR A CA 1
ATOM 1599 C C . TYR A 1 209 ? 12.343 -5.923 15.661 1.00 77.50 209 TYR A C 1
ATOM 1601 O O . TYR A 1 209 ? 12.832 -7.009 16.050 1.00 77.50 209 TYR A O 1
#

Sequence (209 aa):
MIDDGDRLMEIIKQAVKDGALLVYTLADSSLSSTAEKACKLWGVLSTNVLGPITEDIASHLGVSPSGLPRGASGVPLSDDYFRRIEAIEFTIKQDDGASPQNLAKADIVLTGVDPEKVFGLTINHGVLQDIRKTRAKTLGFSSGSRTNYSEMDYIRGELEFAGRLFAQNPIWPVIDVTAKAVEETAAVVLRLFHDRKNKYTMSSISKRY

Solvent-accessible surface area (backbone atoms only — not comparable to full-atom values): 13011 Å² total; per-residue (Å²): 137,86,88,52,67,68,63,46,50,53,52,52,53,47,30,51,77,71,73,38,77,47,77,46,78,62,49,34,63,68,60,41,51,47,52,53,52,52,27,64,74,66,72,34,54,68,49,62,74,50,55,65,61,51,51,54,51,22,63,74,72,74,45,82,79,86,39,62,51,93,75,75,76,71,71,74,85,51,72,69,55,53,53,50,51,52,52,51,52,53,49,63,77,64,64,69,90,84,49,78,74,45,68,84,68,48,93,72,81,92,82,84,74,63,59,85,77,44,70,45,77,43,64,48,68,68,60,53,33,55,52,42,50,51,50,41,54,76,71,65,61,61,100,82,69,90,62,66,79,53,38,68,70,50,49,48,54,52,52,52,49,52,50,53,54,48,66,77,37,79,78,37,54,73,44,78,47,66,90,52,54,73,67,56,49,49,52,52,53,52,48,57,49,44,45,69,72,44,84,84,59,84,86,67,92,81,83,90,131

Secondary structure (DSSP, 8-state):
---SHHHHHHHHHHHHHHT--EEE--SSHHHHHHHHHHHHHHT--EEESSHHHHHHHHHHHT-----PPTTTT-PPPPHHHHHHHHHHHHHHHT--TT-GGGGGG-S-------GGG--EEE--HHHHHHHHHHHHHHTT--TTS--GGG-HHHHHHHHHHHHHHHHH-TTS-EEE-TT--HHHHHHHHHHHHHHHH-TTS-S------

Nearest PDB structures (foldseek):
  5d0n-assembly1_A  TM=7.699E-01  e=8.736E-17  Zea mays
  6pjw-assembly1_A  TM=3.005E-01  e=9.130E-01  Methanotorris igneus
  7owe-assembly2_A  TM=2.573E-01  e=1.641E+00  Candidatus Odinarchaeum yellowstonii

InterPro domains:
  IPR005177 Bifunctional kinase-pyrophosphorylase [PF03618] (2-113)
  IPR005177 Bifunctional kinase-pyrophosphorylase [PF03618] (114-190)
  IPR005177 Bifunctional kinase-pyrophosphorylase [PTHR31756] (1-113)

Radius of gyration: 25.42 Å; Cα contacts (8 Å, |Δi|>4): 147; chains: 1; bounding box: 58×43×61 Å